Protein AF-A0A9D1I8U5-F1 (afdb_monomer_lite)

Organism: NCBI:txid2840963

Foldseek 3Di:
DLVVCVVVVHADEAEPLCLVVQQQPAQPVLVVLVCVVPVPAGSLLLSQLQQVLDPRHPYYDDDDDDPVSVCNVCVCVVVPDHDDPVSVVSVVVSVVRRVVLQPFPDSLPCQLQPPQPQSAPLRLLSVLVSVCSNPVVCLVVSLVVLVVRVVPTGALVVDPPPCPSQVRDPVNTPSNVVSVVSCCRNVDD

Structure (mmCIF, N/CA/C/O backbone):
data_AF-A0A9D1I8U5-F1
#
_entry.id   AF-A0A9D1I8U5-F1
#
loop_
_atom_site.group_PDB
_atom_site.id
_atom_site.type_symbol
_atom_site.label_atom_id
_atom_site.label_alt_id
_atom_site.label_comp_id
_atom_site.label_asym_id
_atom_site.label_entity_id
_atom_site.label_seq_id
_atom_site.pdbx_PDB_ins_code
_atom_site.Cartn_x
_atom_site.Cartn_y
_atom_site.Cartn_z
_atom_site.occupancy
_atom_site.B_iso_or_equiv
_atom_site.auth_seq_id
_atom_site.auth_comp_id
_atom_site.auth_asym_id
_atom_site.auth_atom_id
_atom_site.pdbx_PDB_model_num
ATOM 1 N N . CYS A 1 1 ? -16.348 -8.714 -0.874 1.00 87.31 1 CYS A N 1
ATOM 2 C CA . CYS A 1 1 ? -16.103 -9.907 -0.029 1.00 87.31 1 CYS A CA 1
ATOM 3 C C . CYS A 1 1 ? -16.863 -9.823 1.297 1.00 87.31 1 CYS A C 1
ATOM 5 O O . CYS A 1 1 ? -17.658 -10.718 1.541 1.00 87.31 1 CYS A O 1
ATOM 7 N N . TYR A 1 2 ? -16.678 -8.768 2.105 1.00 94.81 2 TYR A N 1
ATOM 8 C CA . TYR A 1 2 ? -17.361 -8.583 3.398 1.00 94.81 2 TYR A CA 1
ATOM 9 C C . TYR A 1 2 ? -18.894 -8.719 3.306 1.00 94.81 2 TYR A C 1
ATOM 11 O O . TYR A 1 2 ? -19.455 -9.620 3.920 1.00 94.81 2 TYR A O 1
ATOM 19 N N . GLU A 1 3 ? -19.555 -7.923 2.455 1.00 96.06 3 GLU A N 1
ATOM 20 C CA . GLU A 1 3 ? -21.025 -7.961 2.304 1.00 96.06 3 GLU A CA 1
ATOM 21 C C . GLU A 1 3 ? -21.550 -9.346 1.901 1.00 96.06 3 GLU A C 1
ATOM 23 O O . GLU A 1 3 ? -22.559 -9.829 2.409 1.00 96.06 3 GLU A O 1
ATOM 28 N N . THR A 1 4 ? -20.827 -10.035 1.016 1.00 96.62 4 THR A N 1
ATOM 29 C CA . THR A 1 4 ? -21.153 -11.406 0.609 1.00 96.62 4 THR A CA 1
ATOM 30 C C . THR A 1 4 ? -21.049 -12.371 1.789 1.00 96.62 4 THR A C 1
ATOM 32 O O . THR A 1 4 ? -21.962 -13.161 2.009 1.00 96.62 4 THR A O 1
ATOM 35 N N . ALA A 1 5 ? -19.972 -12.297 2.576 1.00 96.75 5 ALA A N 1
ATOM 36 C CA . ALA A 1 5 ? -19.798 -13.138 3.757 1.00 96.75 5 ALA A CA 1
ATOM 37 C C . ALA A 1 5 ? -20.916 -12.904 4.789 1.00 96.75 5 ALA A C 1
ATOM 39 O O . ALA A 1 5 ? -21.509 -13.874 5.265 1.00 96.75 5 ALA A O 1
ATOM 40 N N . ARG A 1 6 ? -21.281 -11.637 5.049 1.00 96.50 6 ARG A N 1
ATOM 41 C CA . ARG A 1 6 ? -22.407 -11.275 5.928 1.00 96.50 6 ARG A CA 1
ATOM 42 C C . ARG A 1 6 ? -23.735 -11.827 5.423 1.00 96.50 6 ARG A C 1
ATOM 44 O O . ARG A 1 6 ? -24.451 -12.464 6.191 1.00 96.50 6 ARG A O 1
ATOM 51 N N . LYS A 1 7 ? -24.025 -11.686 4.125 1.00 97.44 7 LYS A N 1
ATOM 52 C CA . LYS A 1 7 ? -25.247 -12.224 3.500 1.00 97.44 7 LYS A CA 1
ATOM 53 C C . LYS A 1 7 ? -25.399 -13.740 3.682 1.00 97.44 7 LYS A C 1
ATOM 55 O O . LYS A 1 7 ? -26.519 -14.233 3.755 1.00 97.44 7 LYS A O 1
ATOM 60 N N . HIS A 1 8 ? -24.292 -14.477 3.765 1.00 97.38 8 HIS A N 1
ATOM 61 C CA . HIS A 1 8 ? -24.282 -15.930 3.962 1.00 97.38 8 HIS A CA 1
ATOM 62 C C . HIS A 1 8 ? -24.037 -16.362 5.419 1.00 97.38 8 HIS A C 1
ATOM 64 O O . HIS A 1 8 ? -23.759 -17.540 5.658 1.00 97.38 8 HIS A O 1
ATOM 70 N N . GLY A 1 9 ? -24.109 -15.434 6.381 1.00 95.88 9 GLY A N 1
ATOM 71 C CA . GLY A 1 9 ? -23.932 -15.726 7.806 1.00 95.88 9 GLY A CA 1
ATOM 72 C C . GLY A 1 9 ? -22.551 -16.287 8.151 1.00 95.88 9 GLY A C 1
ATOM 73 O O . GLY A 1 9 ? -22.428 -17.079 9.081 1.00 95.88 9 GLY A O 1
ATOM 74 N N . LYS A 1 10 ? -21.516 -15.945 7.373 1.00 96.81 10 LYS A N 1
ATOM 75 C CA . LYS A 1 10 ? -20.144 -16.396 7.624 1.00 96.81 10 LYS A CA 1
ATOM 76 C C . LYS A 1 10 ? -19.449 -15.461 8.606 1.00 96.81 10 LYS A C 1
ATOM 78 O O . LYS A 1 10 ? -19.560 -14.240 8.485 1.00 96.81 10 LYS A O 1
ATOM 83 N N . GLU A 1 11 ? -18.716 -16.047 9.547 1.00 95.31 11 GLU A N 1
ATOM 84 C CA . GLU A 1 11 ? -17.775 -15.319 10.395 1.00 95.31 11 GLU A CA 1
ATOM 85 C C . GLU A 1 11 ? -16.578 -14.851 9.567 1.00 95.31 11 GLU A C 1
ATOM 87 O O . GLU A 1 11 ? -16.151 -15.520 8.621 1.00 95.31 11 GLU A O 1
ATOM 92 N N . ILE A 1 12 ? -16.056 -13.675 9.907 1.00 98.00 12 ILE A N 1
ATOM 93 C CA . ILE A 1 12 ? -15.028 -13.003 9.117 1.00 98.00 12 ILE A CA 1
ATOM 94 C C . ILE A 1 12 ? -13.759 -12.876 9.951 1.00 98.00 12 ILE A C 1
ATOM 96 O O . ILE A 1 12 ? -13.769 -12.312 11.044 1.00 98.00 12 ILE A O 1
ATOM 100 N N . ILE A 1 13 ? -12.650 -13.364 9.401 1.00 97.56 13 ILE A N 1
ATOM 101 C CA . ILE A 1 13 ? -11.307 -13.109 9.920 1.00 97.56 13 ILE A CA 1
ATOM 102 C C . ILE A 1 13 ? -10.623 -12.141 8.960 1.00 97.56 13 ILE A C 1
ATOM 104 O O . ILE A 1 13 ? -10.498 -12.423 7.767 1.00 97.56 13 ILE A O 1
ATOM 108 N N . VAL A 1 14 ? -10.193 -10.989 9.470 1.00 96.50 14 VAL A N 1
ATOM 109 C CA . VAL A 1 14 ? -9.494 -9.973 8.679 1.00 96.50 14 VAL A CA 1
ATOM 110 C C . VAL A 1 14 ? -7.992 -10.169 8.822 1.00 96.50 14 VAL A C 1
ATOM 112 O O . VAL A 1 14 ? -7.426 -10.014 9.905 1.00 96.50 14 VAL A O 1
ATOM 115 N N . MET A 1 15 ? -7.343 -10.483 7.706 1.00 94.44 15 MET A N 1
ATOM 116 C CA . MET A 1 15 ? -5.891 -10.551 7.590 1.00 94.44 15 MET A CA 1
ATOM 117 C C . MET A 1 15 ? -5.346 -9.244 7.001 1.00 94.44 15 MET A C 1
ATOM 119 O O . MET A 1 15 ? -6.023 -8.588 6.213 1.00 94.44 15 MET A O 1
ATOM 123 N N . GLU A 1 16 ? -4.126 -8.870 7.394 1.00 90.88 16 GLU A N 1
ATOM 124 C CA . GLU A 1 16 ? -3.443 -7.642 6.953 1.00 90.88 16 GLU A CA 1
ATOM 125 C C . GLU A 1 16 ? -4.259 -6.336 7.114 1.00 90.88 16 GLU A C 1
ATOM 127 O O . GLU A 1 16 ? -4.339 -5.525 6.187 1.00 90.88 16 GLU A O 1
ATOM 132 N N . PRO A 1 17 ? -4.809 -6.044 8.308 1.00 93.75 17 PRO A N 1
ATOM 133 C CA . PRO A 1 17 ? -5.625 -4.845 8.537 1.00 93.75 17 PRO A CA 1
ATOM 134 C C . PRO A 1 17 ? -4.864 -3.532 8.295 1.00 93.75 17 PRO A C 1
ATOM 136 O O . PRO A 1 17 ? -5.474 -2.507 8.020 1.00 93.75 17 PRO A O 1
ATOM 139 N N . VAL A 1 18 ? -3.528 -3.559 8.371 1.00 92.25 18 VAL A N 1
ATOM 140 C CA . VAL A 1 18 ? -2.639 -2.405 8.143 1.00 92.25 18 VAL A CA 1
ATOM 141 C C . VAL A 1 18 ? -1.986 -2.391 6.754 1.00 92.25 18 VAL A C 1
ATOM 143 O O . VAL A 1 18 ? -1.093 -1.574 6.513 1.00 92.25 18 VAL A O 1
ATOM 146 N N . LYS A 1 19 ? -2.405 -3.285 5.843 1.00 87.12 19 LYS A N 1
ATOM 147 C CA . LYS A 1 19 ? -1.938 -3.379 4.445 1.00 87.12 19 LYS A CA 1
ATOM 148 C C . LYS A 1 19 ? -0.405 -3.412 4.332 1.00 87.12 19 LYS A C 1
ATOM 150 O O . LYS A 1 19 ? 0.204 -2.449 3.870 1.00 87.12 19 LYS A O 1
ATOM 155 N N . GLY A 1 20 ? 0.236 -4.454 4.866 1.00 81.19 20 GLY A N 1
ATOM 156 C CA . GLY A 1 20 ? 1.706 -4.566 4.882 1.00 81.19 20 GLY A CA 1
ATOM 157 C C . GLY A 1 20 ? 2.443 -3.423 5.608 1.00 81.19 20 GLY A C 1
ATOM 158 O O . GLY A 1 20 ? 3.615 -3.166 5.341 1.00 81.19 20 GLY A O 1
ATOM 159 N N . GLY A 1 21 ? 1.756 -2.689 6.491 1.00 84.19 21 GLY A N 1
ATOM 160 C CA . GLY A 1 21 ? 2.294 -1.522 7.194 1.00 84.19 21 GLY A CA 1
ATOM 161 C C . GLY A 1 21 ? 2.182 -0.206 6.418 1.00 84.19 21 GLY A C 1
ATOM 162 O O . GLY A 1 21 ? 2.604 0.832 6.927 1.00 84.19 21 GLY A O 1
ATOM 163 N N . THR A 1 22 ? 1.594 -0.198 5.217 1.00 83.44 22 THR A N 1
ATOM 164 C CA . THR A 1 22 ? 1.320 1.043 4.476 1.00 83.44 22 THR A CA 1
ATOM 165 C C . THR A 1 22 ? 0.385 1.963 5.259 1.00 83.44 22 THR A C 1
ATOM 167 O O . THR A 1 22 ? 0.621 3.163 5.300 1.00 83.44 22 THR A O 1
ATOM 170 N N . LEU A 1 23 ? -0.627 1.426 5.949 1.00 90.44 23 LEU A N 1
ATOM 171 C CA . LEU A 1 23 ? -1.552 2.249 6.744 1.00 90.44 23 LEU A CA 1
ATOM 172 C C . LEU A 1 23 ? -0.965 2.716 8.086 1.00 90.44 23 LEU A C 1
ATOM 174 O O . LEU A 1 23 ? -1.558 3.560 8.748 1.00 90.44 23 LEU A O 1
ATOM 178 N N . ALA A 1 24 ? 0.212 2.215 8.470 1.00 90.06 24 ALA A N 1
ATOM 179 C CA . ALA A 1 24 ? 0.973 2.741 9.602 1.00 90.06 24 ALA A CA 1
ATOM 180 C C . ALA A 1 24 ? 1.849 3.951 9.217 1.00 90.06 24 ALA A C 1
ATOM 182 O O . ALA A 1 24 ? 2.381 4.622 10.097 1.00 90.06 24 ALA A O 1
ATOM 183 N N . ARG A 1 25 ? 2.017 4.224 7.913 1.00 86.94 25 ARG A N 1
ATOM 184 C CA . ARG A 1 25 ? 2.817 5.329 7.361 1.00 86.94 25 ARG A CA 1
ATOM 185 C C . ARG A 1 25 ? 2.004 6.061 6.302 1.00 86.94 25 ARG A C 1
ATOM 187 O O . ARG A 1 25 ? 2.083 5.753 5.113 1.00 86.94 25 ARG A O 1
ATOM 194 N N . LEU A 1 26 ? 1.187 6.998 6.759 1.00 88.94 26 LEU A N 1
ATOM 195 C CA . LEU A 1 26 ? 0.273 7.735 5.901 1.00 88.94 26 LEU A CA 1
ATOM 196 C C . LEU A 1 26 ? 0.974 8.930 5.235 1.00 88.94 26 LEU A C 1
ATOM 198 O O . LEU A 1 26 ? 1.991 9.410 5.734 1.00 88.94 26 LEU A O 1
ATOM 202 N N . PRO A 1 27 ? 0.443 9.435 4.109 1.00 88.00 27 PRO A N 1
ATOM 203 C CA . PRO A 1 27 ? 0.786 10.771 3.633 1.00 88.00 27 PRO A CA 1
ATOM 204 C C . PRO A 1 27 ? 0.555 11.814 4.733 1.00 88.00 27 PRO A C 1
ATOM 206 O O . PRO A 1 27 ? -0.408 11.698 5.487 1.00 88.00 27 PRO A O 1
ATOM 209 N N . GLU A 1 28 ? 1.3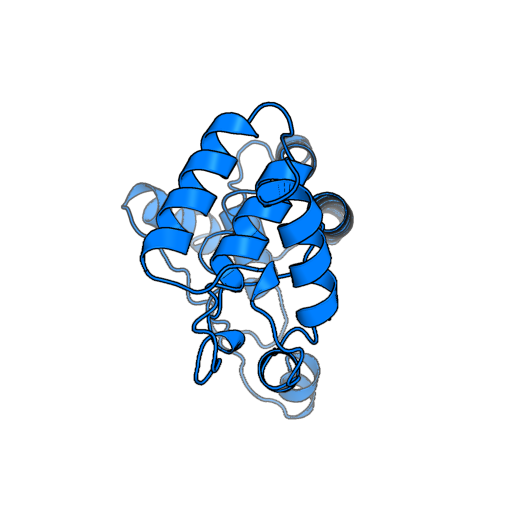87 12.853 4.785 1.00 89.75 28 GLU A N 1
ATOM 210 C CA . GLU A 1 28 ? 1.375 13.864 5.856 1.00 89.75 28 GLU A CA 1
ATOM 211 C C . GLU A 1 28 ? -0.019 14.460 6.097 1.00 89.75 28 GLU A C 1
ATOM 213 O O . GLU A 1 28 ? -0.502 14.476 7.226 1.00 89.75 28 GLU A O 1
ATOM 218 N N . GLN A 1 29 ? -0.721 14.845 5.027 1.00 91.19 29 GLN A N 1
ATOM 219 C CA . GLN A 1 29 ? -2.085 15.370 5.119 1.00 91.19 29 GLN A CA 1
ATOM 220 C C . GLN A 1 29 ? -3.067 14.361 5.741 1.00 91.19 29 GLN A C 1
ATOM 222 O O . GLN A 1 29 ? -3.922 14.731 6.542 1.00 91.19 29 GLN A O 1
ATOM 227 N N . ALA A 1 30 ? -2.953 13.083 5.375 1.00 93.94 30 ALA A N 1
ATOM 228 C CA . ALA A 1 30 ? -3.802 12.021 5.902 1.00 93.94 30 ALA A CA 1
ATOM 229 C C . ALA A 1 30 ? -3.488 11.730 7.379 1.00 93.94 30 ALA A C 1
ATOM 231 O O . ALA A 1 30 ? -4.401 11.499 8.167 1.00 93.94 30 ALA A O 1
ATOM 232 N N . GLU A 1 31 ? -2.212 11.778 7.766 1.00 94.75 31 GLU A N 1
ATOM 233 C CA . GLU A 1 31 ? -1.791 11.620 9.158 1.00 94.75 31 GLU A CA 1
ATOM 234 C C . GLU A 1 31 ? -2.258 12.791 10.034 1.00 94.75 31 GLU A C 1
ATOM 236 O O . GLU A 1 31 ? -2.758 12.567 11.137 1.00 94.75 31 GLU A O 1
ATOM 241 N N . HIS A 1 32 ? -2.163 14.024 9.527 1.00 96.31 32 HIS A N 1
ATOM 242 C CA . HIS A 1 32 ? -2.613 15.228 10.229 1.00 96.31 32 HIS A CA 1
ATOM 243 C C . HIS A 1 32 ? -4.106 15.158 10.566 1.00 96.31 32 HIS A C 1
ATOM 245 O O . HIS A 1 32 ? -4.484 15.381 11.710 1.00 96.31 32 HIS A O 1
ATOM 251 N N . LEU A 1 33 ? -4.947 14.729 9.617 1.00 97.50 33 LEU A N 1
ATOM 252 C CA . LEU A 1 33 ? -6.387 14.546 9.846 1.00 97.50 33 LEU A CA 1
ATOM 253 C C . LEU A 1 33 ? -6.702 13.586 11.006 1.00 97.50 33 LEU A C 1
ATOM 255 O O . LEU A 1 33 ? -7.679 13.793 11.725 1.00 97.50 33 LEU A O 1
ATOM 259 N N . LEU A 1 34 ? -5.901 12.529 11.184 1.00 97.31 34 LEU A N 1
ATOM 260 C CA . LEU A 1 34 ? -6.068 11.595 12.301 1.00 97.31 34 LEU A CA 1
ATOM 261 C C . LEU A 1 34 ? -5.598 12.208 13.620 1.00 97.31 34 LEU A C 1
ATOM 263 O O . LEU A 1 34 ? -6.288 12.072 14.631 1.00 97.31 34 LEU A O 1
ATOM 267 N N . LYS A 1 35 ? -4.447 12.888 13.602 1.00 96.69 35 LYS A N 1
ATOM 268 C CA . LYS A 1 35 ? -3.855 13.524 14.784 1.00 96.69 35 LYS A CA 1
ATOM 269 C C . LYS A 1 35 ? -4.676 14.702 15.300 1.00 96.69 35 LYS A C 1
ATOM 271 O O . LYS A 1 35 ? -4.787 14.852 16.509 1.00 96.69 35 LYS A O 1
ATOM 276 N N . ASP A 1 36 ? -5.303 15.474 14.418 1.00 97.38 36 ASP A N 1
ATOM 277 C CA . ASP A 1 36 ? -6.214 16.559 14.804 1.00 97.38 36 ASP A CA 1
ATOM 278 C C . ASP A 1 36 ? -7.418 16.040 15.596 1.00 97.38 36 ASP A C 1
ATOM 280 O O . ASP A 1 36 ? -7.935 16.722 16.478 1.00 97.38 36 ASP A O 1
ATOM 284 N N . TYR A 1 37 ? -7.880 14.829 15.274 1.00 97.38 37 TYR A N 1
ATOM 285 C CA . TYR A 1 37 ? -9.034 14.227 15.930 1.00 97.38 37 TYR A CA 1
ATOM 286 C C . TYR A 1 37 ? -8.660 13.452 17.202 1.00 97.38 37 TYR A C 1
ATOM 288 O O . TYR A 1 37 ? -9.382 13.522 18.195 1.00 97.38 37 TYR A O 1
ATOM 296 N N . ALA A 1 38 ? -7.576 12.674 17.166 1.00 95.56 38 ALA A N 1
ATOM 297 C CA . ALA A 1 38 ? -7.091 11.880 18.296 1.00 95.56 38 ALA A CA 1
ATOM 298 C C . ALA A 1 38 ? -5.550 11.814 18.276 1.00 95.56 38 ALA A C 1
ATOM 300 O O . ALA A 1 38 ? -4.984 10.860 17.725 1.00 95.56 38 ALA A O 1
ATOM 301 N N . PRO A 1 39 ? -4.859 12.824 18.835 1.00 95.50 39 PRO A N 1
ATOM 302 C CA . PRO A 1 39 ? -3.403 12.964 18.738 1.00 95.50 39 PRO A CA 1
ATOM 303 C C . PRO A 1 39 ? -2.630 11.824 19.411 1.00 95.50 39 PRO A C 1
ATOM 305 O O . PRO A 1 39 ? -1.500 11.528 19.030 1.00 95.50 39 PRO A O 1
ATOM 308 N N . GLU A 1 40 ? -3.236 11.164 20.395 1.00 93.94 40 GLU A N 1
ATOM 309 C CA . GLU A 1 40 ? -2.661 10.046 21.138 1.00 93.94 40 GLU A CA 1
ATOM 310 C C . GLU A 1 40 ? -2.722 8.705 20.394 1.00 93.94 40 GLU A C 1
ATOM 312 O O . GLU A 1 40 ? -2.132 7.724 20.846 1.00 93.94 40 GLU A O 1
ATOM 317 N N . ARG A 1 41 ? -3.446 8.629 19.271 1.00 93.81 41 ARG A N 1
ATOM 318 C CA . ARG A 1 41 ? -3.679 7.372 18.555 1.00 93.81 41 ARG A CA 1
ATOM 319 C C . ARG A 1 41 ? -2.729 7.181 17.390 1.00 93.81 41 ARG A C 1
ATOM 321 O O . ARG A 1 41 ? -2.590 8.041 16.522 1.00 93.81 41 ARG A O 1
ATOM 328 N N . SER A 1 42 ? -2.154 5.985 17.305 1.00 95.06 42 SER A N 1
ATOM 329 C CA . SER A 1 42 ? -1.339 5.595 16.160 1.00 95.06 42 SER A CA 1
ATOM 330 C C . SER A 1 42 ? -2.199 5.416 14.897 1.00 95.06 42 SER A C 1
ATOM 332 O O . SER A 1 42 ? -3.350 4.974 14.995 1.00 95.06 42 SER A O 1
ATOM 334 N N . PRO A 1 43 ? -1.665 5.661 13.686 1.00 95.44 43 PRO A N 1
ATOM 335 C CA . PRO A 1 43 ? -2.361 5.335 12.436 1.00 95.44 43 PRO A CA 1
ATOM 336 C C . PRO 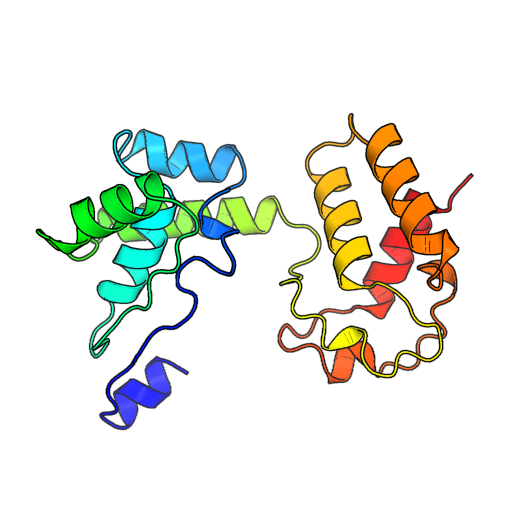A 1 43 ? -2.767 3.854 12.329 1.00 95.44 43 PRO A C 1
ATOM 338 O O . PRO A 1 43 ? -3.844 3.534 11.823 1.00 95.44 43 PRO A O 1
ATOM 341 N N . ALA A 1 44 ? -1.949 2.944 12.871 1.00 95.19 44 ALA A N 1
ATOM 342 C CA . ALA A 1 44 ? -2.254 1.514 12.907 1.00 95.19 44 ALA A CA 1
ATOM 343 C C . ALA A 1 44 ? -3.523 1.213 13.724 1.00 95.19 44 ALA A C 1
ATOM 345 O O . ALA A 1 44 ? -4.349 0.404 13.290 1.00 95.19 44 ALA A O 1
ATOM 346 N N . SER A 1 45 ? -3.723 1.911 14.850 1.00 95.75 45 SER A N 1
ATOM 347 C CA . SER A 1 45 ? -4.917 1.753 15.686 1.00 95.75 45 SER A CA 1
ATOM 348 C C . SER A 1 45 ? -6.207 2.054 14.925 1.00 95.75 45 SER A C 1
ATOM 350 O O . SER A 1 45 ? -7.195 1.341 15.084 1.00 95.75 45 SER A O 1
ATOM 352 N N . TRP A 1 46 ? -6.199 3.057 14.043 1.00 97.06 46 TRP A N 1
ATOM 353 C CA . TRP A 1 46 ? -7.353 3.416 13.223 1.00 97.06 46 TRP A CA 1
ATOM 354 C C . TRP A 1 46 ? -7.715 2.314 12.232 1.00 97.06 46 TRP A C 1
ATOM 356 O O . TRP A 1 46 ? -8.884 1.948 12.123 1.00 97.06 46 TRP A O 1
ATOM 366 N N . ALA A 1 47 ? -6.716 1.746 11.554 1.00 95.94 47 ALA A N 1
ATOM 367 C CA . ALA A 1 47 ? -6.919 0.666 10.594 1.00 95.94 47 ALA A CA 1
ATOM 368 C C . ALA A 1 47 ? -7.429 -0.621 11.270 1.00 95.94 47 ALA A C 1
ATOM 370 O O . ALA A 1 47 ? -8.389 -1.238 10.802 1.00 95.94 47 ALA A O 1
ATOM 371 N N . ILE A 1 48 ? -6.838 -0.997 12.409 1.00 96.38 48 ILE A N 1
ATOM 372 C CA . ILE A 1 48 ? -7.248 -2.196 13.153 1.00 96.38 48 ILE A CA 1
ATOM 373 C C . ILE A 1 48 ? -8.626 -2.003 13.787 1.00 96.38 48 ILE A C 1
ATOM 375 O O . ILE A 1 48 ? -9.480 -2.878 13.646 1.00 96.38 48 ILE A O 1
ATOM 379 N N . ARG A 1 49 ? -8.894 -0.849 14.413 1.00 96.81 49 ARG A N 1
ATOM 380 C CA . ARG A 1 49 ? -10.222 -0.554 14.970 1.00 96.81 49 ARG A CA 1
ATOM 381 C C . ARG A 1 49 ? -11.286 -0.476 13.890 1.00 96.81 49 ARG A C 1
ATOM 383 O O . ARG A 1 49 ? -12.390 -0.941 14.145 1.00 96.81 49 ARG A O 1
ATOM 390 N N . PHE A 1 50 ? -10.983 0.052 12.704 1.00 96.88 50 PHE A N 1
ATOM 391 C CA . PHE A 1 50 ? -11.914 0.019 11.576 1.00 96.88 50 PHE A CA 1
ATOM 392 C C . PHE A 1 50 ? -12.335 -1.413 11.254 1.00 96.88 50 PHE A C 1
ATOM 394 O O . PHE A 1 50 ? -13.525 -1.710 11.300 1.00 96.88 50 PHE A O 1
ATOM 401 N N . ALA A 1 51 ? -11.368 -2.305 11.021 1.00 96.44 51 ALA A N 1
ATOM 402 C CA . ALA A 1 51 ? -11.645 -3.707 10.726 1.00 96.44 51 ALA A CA 1
ATOM 403 C C . ALA A 1 51 ? -12.420 -4.399 11.860 1.00 96.44 51 ALA A C 1
ATOM 405 O O . ALA A 1 51 ? -13.397 -5.092 11.598 1.00 96.44 51 ALA A O 1
ATOM 406 N N . ALA A 1 52 ? -12.023 -4.169 13.113 1.00 96.06 52 ALA A N 1
ATOM 407 C CA . ALA A 1 52 ? -12.654 -4.774 14.286 1.00 96.06 52 ALA A CA 1
ATOM 408 C C . ALA A 1 52 ? -14.050 -4.204 14.598 1.00 96.06 52 ALA A C 1
ATOM 410 O O . ALA A 1 52 ? -14.807 -4.819 15.339 1.00 96.06 52 ALA A O 1
ATOM 411 N N . SER A 1 53 ? -14.398 -3.029 14.061 1.00 96.31 53 SER A N 1
ATOM 412 C CA . SER A 1 53 ? -15.717 -2.408 14.263 1.00 96.31 53 SER A CA 1
ATOM 413 C C . SER A 1 53 ? -16.777 -2.914 13.292 1.00 96.31 53 SER A C 1
ATOM 415 O O . SER A 1 53 ? -17.941 -2.537 13.421 1.00 96.31 53 SER A O 1
ATOM 417 N N . LEU A 1 54 ? -16.384 -3.696 12.285 1.00 95.81 54 LEU A N 1
ATOM 418 C CA . LEU A 1 54 ? -17.320 -4.252 11.322 1.00 95.81 54 LEU A CA 1
ATOM 419 C C . LEU A 1 54 ? -18.089 -5.414 11.951 1.00 95.81 54 LEU A C 1
ATOM 421 O O . LEU A 1 54 ? -17.524 -6.281 12.616 1.00 95.81 54 LEU A O 1
ATOM 425 N N . ASP A 1 55 ? -19.392 -5.434 11.704 1.00 94.31 55 ASP A N 1
ATOM 426 C CA . ASP A 1 55 ? -20.270 -6.495 12.175 1.00 94.31 55 ASP A CA 1
ATOM 427 C C . ASP A 1 55 ? -19.855 -7.862 11.595 1.00 94.31 55 ASP A C 1
ATOM 429 O O . ASP A 1 55 ? -19.410 -7.972 10.455 1.00 94.31 55 ASP A O 1
ATOM 433 N N . GLY A 1 56 ? -19.970 -8.930 12.383 1.00 94.88 56 GLY A N 1
ATOM 434 C CA . GLY A 1 56 ? -19.567 -10.280 11.970 1.00 94.88 56 GLY A CA 1
ATOM 435 C C . GLY A 1 56 ? -18.061 -10.527 11.818 1.00 94.88 56 GLY A C 1
ATOM 436 O O . GLY A 1 56 ? -17.681 -11.624 11.396 1.00 94.88 56 GLY A O 1
ATOM 437 N N . VAL A 1 57 ? -17.202 -9.556 12.148 1.00 96.75 57 VAL A N 1
ATOM 438 C CA . VAL A 1 57 ? -15.758 -9.790 12.273 1.00 96.75 57 VAL A CA 1
ATOM 439 C C . VAL A 1 57 ? -15.471 -10.475 13.603 1.00 96.75 57 VAL A C 1
ATOM 441 O O . VAL A 1 57 ? -15.635 -9.893 14.670 1.00 96.75 57 VAL A O 1
ATOM 444 N N . LEU A 1 58 ? -15.019 -11.725 13.521 1.00 95.88 58 LEU A N 1
ATOM 445 C CA . LEU A 1 58 ? -14.630 -12.538 14.670 1.00 95.88 58 LEU A CA 1
ATOM 446 C C . LEU A 1 58 ? -13.217 -12.188 15.145 1.00 95.88 58 LEU A C 1
ATOM 448 O O . LEU A 1 58 ? -12.924 -12.199 16.338 1.00 95.88 58 LEU A O 1
ATOM 452 N N . THR A 1 59 ? -12.294 -11.938 14.214 1.00 95.69 59 THR A N 1
ATOM 453 C CA . THR A 1 59 ? -10.875 -11.737 14.538 1.00 95.69 59 THR A CA 1
ATOM 454 C C . THR A 1 59 ? -10.201 -10.824 13.525 1.00 95.69 59 THR A C 1
ATOM 456 O O . THR A 1 59 ? -10.433 -10.924 12.321 1.00 95.69 59 THR A O 1
ATOM 459 N N . VAL A 1 60 ? -9.309 -9.965 14.019 1.00 96.50 60 VAL A N 1
ATOM 460 C CA . VAL A 1 60 ? -8.409 -9.140 13.210 1.00 96.50 60 VAL A CA 1
ATOM 461 C C . VAL A 1 60 ? -6.970 -9.536 13.524 1.00 96.50 60 VAL A C 1
ATOM 463 O O . VAL A 1 60 ? -6.530 -9.445 14.668 1.00 96.50 60 VAL A O 1
ATOM 466 N N . LEU A 1 61 ? -6.225 -9.978 12.513 1.00 94.81 61 LEU A N 1
ATOM 467 C CA . LEU A 1 61 ? -4.844 -10.433 12.669 1.00 94.81 61 LEU A CA 1
ATOM 468 C C . LEU A 1 61 ? -3.884 -9.238 12.605 1.00 94.81 61 LEU A C 1
ATOM 470 O O . LEU A 1 61 ? -3.447 -8.829 11.528 1.00 94.81 61 LEU A O 1
ATOM 474 N N . SER A 1 62 ? -3.570 -8.653 13.763 1.00 90.25 62 SER A N 1
ATOM 475 C CA . SER A 1 62 ? -2.636 -7.528 13.867 1.00 90.25 62 SER A CA 1
ATOM 476 C C . SER A 1 62 ? -1.180 -8.001 13.752 1.00 90.25 62 SER A C 1
ATOM 478 O O . SER A 1 62 ? -0.646 -8.613 14.677 1.00 90.25 62 SER A O 1
ATOM 480 N N . GLY A 1 63 ? -0.531 -7.714 12.621 1.00 88.94 63 GLY A N 1
ATOM 481 C CA . GLY A 1 63 ? 0.908 -7.930 12.443 1.00 88.94 63 GLY A CA 1
ATOM 482 C C . GLY A 1 63 ? 1.747 -6.842 13.122 1.00 88.94 63 GLY A C 1
ATOM 483 O O . GLY A 1 63 ? 1.336 -5.684 13.183 1.00 88.94 63 GLY A O 1
ATOM 484 N N . MET A 1 64 ? 2.930 -7.211 13.616 1.00 92.56 64 MET A N 1
ATOM 485 C CA . MET A 1 64 ? 3.897 -6.307 14.250 1.00 92.56 64 MET A CA 1
ATOM 486 C C . MET A 1 64 ? 5.320 -6.861 14.127 1.00 92.56 64 MET A C 1
ATOM 488 O O . MET A 1 64 ? 5.517 -8.071 14.054 1.00 92.56 64 MET A O 1
ATOM 492 N N . SER A 1 65 ? 6.311 -5.974 14.114 1.00 93.25 65 SER A N 1
ATOM 493 C CA . SER A 1 65 ? 7.734 -6.306 13.963 1.00 93.25 65 SER A CA 1
ATOM 494 C C . SER A 1 65 ? 8.557 -6.018 15.219 1.00 93.25 65 SER A C 1
ATOM 496 O O . SER A 1 65 ? 9.713 -6.422 15.293 1.00 93.25 65 SER A O 1
ATOM 498 N N . ASN A 1 66 ? 7.998 -5.301 16.197 1.00 94.81 66 ASN A N 1
ATOM 499 C CA . ASN A 1 66 ? 8.689 -4.960 17.437 1.00 94.81 66 ASN A CA 1
ATOM 500 C C . ASN A 1 66 ? 7.723 -4.870 18.631 1.00 94.81 66 ASN A C 1
ATOM 502 O O . ASN A 1 66 ? 6.499 -4.871 18.480 1.00 94.81 66 ASN A O 1
ATOM 506 N N . PHE A 1 67 ? 8.294 -4.793 19.835 1.00 96.81 67 PHE A N 1
ATOM 507 C CA . PHE A 1 67 ? 7.531 -4.738 21.083 1.00 96.81 67 PHE A CA 1
ATOM 508 C C . PHE A 1 67 ? 6.710 -3.456 21.255 1.00 96.81 67 PHE A C 1
ATOM 510 O O . PHE A 1 67 ? 5.684 -3.490 21.930 1.00 96.81 67 PHE A O 1
ATOM 517 N N . GLU A 1 68 ? 7.127 -2.336 20.665 1.00 95.94 68 GLU A N 1
ATOM 518 C CA . GLU A 1 68 ? 6.369 -1.082 20.739 1.00 95.94 68 GLU A CA 1
ATOM 519 C C . GLU A 1 68 ? 5.040 -1.209 19.993 1.00 95.94 68 GLU A C 1
ATOM 521 O O . GLU A 1 68 ? 3.992 -0.910 20.556 1.00 95.94 68 GLU A O 1
ATOM 526 N N . GLN A 1 69 ? 5.069 -1.766 18.780 1.00 95.31 69 GLN A N 1
ATOM 527 C CA . GLN A 1 69 ? 3.871 -2.069 17.997 1.00 95.31 69 GLN A CA 1
ATOM 528 C C . GLN A 1 69 ? 2.972 -3.094 18.696 1.00 95.31 69 GLN A C 1
ATOM 530 O O . GLN A 1 69 ? 1.757 -2.943 18.677 1.00 95.31 69 GLN A O 1
ATOM 535 N N . LEU A 1 70 ? 3.543 -4.110 19.357 1.00 95.31 70 LEU A N 1
ATOM 536 C CA . LEU A 1 70 ? 2.757 -5.047 20.168 1.00 95.31 70 LEU A CA 1
ATOM 537 C C . LEU A 1 70 ? 2.006 -4.321 21.292 1.00 95.31 70 LEU A C 1
ATOM 539 O O . LEU A 1 70 ? 0.809 -4.539 21.470 1.00 95.31 70 LEU A O 1
ATOM 543 N N . ARG A 1 71 ? 2.695 -3.456 22.045 1.00 95.81 71 ARG A N 1
ATOM 544 C CA . ARG A 1 71 ? 2.082 -2.694 23.144 1.00 95.81 71 ARG A CA 1
ATOM 545 C C . ARG A 1 71 ? 1.009 -1.739 22.639 1.00 95.81 71 ARG A C 1
ATOM 547 O O . ARG A 1 71 ? -0.059 -1.680 23.244 1.00 95.81 71 ARG A O 1
ATOM 554 N N . ASP A 1 72 ? 1.276 -1.044 21.536 1.00 95.44 72 ASP A N 1
ATOM 555 C CA . ASP A 1 72 ? 0.297 -0.186 20.871 1.00 95.44 72 ASP A CA 1
ATOM 556 C C . ASP A 1 72 ? -0.940 -1.003 20.482 1.00 95.44 72 ASP A C 1
ATOM 558 O O . ASP A 1 72 ? -2.036 -0.698 20.949 1.00 95.44 72 ASP A O 1
ATOM 562 N N . ASN A 1 73 ? -0.756 -2.126 19.775 1.00 95.25 73 ASN A N 1
ATOM 563 C CA . ASN A 1 73 ? -1.836 -3.028 19.366 1.00 95.25 73 ASN A CA 1
ATOM 564 C C . ASN A 1 73 ? -2.694 -3.516 20.537 1.00 95.25 73 ASN A C 1
ATOM 566 O O . ASN A 1 73 ? -3.925 -3.509 20.473 1.00 95.25 73 ASN A O 1
ATOM 570 N N . MET A 1 74 ? -2.055 -3.902 21.639 1.00 94.56 74 MET A N 1
ATOM 571 C CA . MET A 1 74 ? -2.758 -4.321 22.847 1.00 94.56 74 MET A CA 1
ATOM 572 C C . MET A 1 74 ? -3.517 -3.170 23.516 1.00 94.56 74 MET A C 1
ATOM 574 O O . MET A 1 74 ? -4.591 -3.408 24.065 1.00 94.56 74 MET A O 1
ATOM 578 N N . SER A 1 75 ? -2.989 -1.942 23.488 1.00 94.06 75 SER A N 1
ATOM 579 C CA . SER A 1 75 ? -3.558 -0.805 24.224 1.00 94.06 75 SER A CA 1
ATOM 580 C C . SER A 1 75 ? -5.004 -0.502 23.819 1.00 94.06 75 SER A C 1
ATOM 582 O O . SER A 1 75 ? -5.860 -0.330 24.687 1.00 94.06 75 SER A O 1
ATOM 584 N N . TYR A 1 76 ? -5.305 -0.531 22.517 1.00 91.50 76 TYR A N 1
ATOM 585 C CA . TYR A 1 76 ? -6.634 -0.218 21.991 1.00 91.50 76 TYR A CA 1
ATOM 586 C C . TYR A 1 76 ? -7.533 -1.447 21.807 1.00 91.50 76 TYR A C 1
ATOM 588 O O . TYR A 1 76 ? -8.744 -1.287 21.667 1.00 91.50 76 TYR A O 1
ATOM 596 N N . MET A 1 77 ? -6.977 -2.664 21.836 1.00 93.69 77 MET A N 1
ATOM 597 C CA . MET A 1 77 ? -7.771 -3.899 21.814 1.00 93.69 77 MET A CA 1
ATOM 598 C C . MET A 1 77 ? -8.159 -4.386 23.216 1.00 93.69 77 MET A C 1
ATOM 600 O O . MET A 1 77 ? -9.209 -5.002 23.369 1.00 93.69 77 MET A O 1
ATOM 604 N N . LYS A 1 78 ? -7.372 -4.071 24.257 1.00 92.25 78 LYS A N 1
ATOM 605 C CA . LYS A 1 78 ? -7.685 -4.427 25.655 1.00 92.25 78 LYS A CA 1
ATOM 606 C C . LYS A 1 78 ? -8.985 -3.784 26.147 1.00 92.25 78 LYS A C 1
ATOM 608 O O . LYS A 1 78 ? -9.732 -4.412 26.888 1.00 92.25 78 LYS A O 1
ATOM 613 N N . ALA A 1 79 ? -9.241 -2.543 25.740 1.00 88.06 79 ALA A N 1
ATOM 614 C CA . ALA A 1 79 ? -10.468 -1.801 26.027 1.00 88.06 79 ALA A CA 1
ATOM 615 C C . ALA A 1 79 ? -11.133 -1.384 24.708 1.00 88.06 79 ALA A C 1
ATOM 617 O O . ALA A 1 79 ? -11.308 -0.196 24.422 1.00 88.06 79 ALA A O 1
ATOM 618 N N . PHE A 1 80 ? -11.430 -2.378 23.866 1.00 92.81 80 PHE A N 1
ATOM 619 C CA . PHE A 1 80 ? -11.926 -2.131 22.520 1.00 92.81 80 PHE A CA 1
ATOM 620 C C . PHE A 1 80 ? -13.194 -1.274 22.530 1.00 92.81 80 PHE A C 1
ATOM 622 O O . PHE A 1 80 ? -14.193 -1.592 23.171 1.00 92.81 80 PHE A O 1
ATOM 629 N N . THR A 1 81 ? -13.138 -0.180 21.774 1.00 91.69 81 THR A N 1
ATOM 630 C CA . THR A 1 81 ? -14.286 0.679 21.496 1.00 91.69 81 THR A CA 1
ATOM 631 C C . THR A 1 81 ? -14.469 0.744 19.982 1.00 91.69 81 THR A C 1
ATOM 633 O O . THR A 1 81 ? -13.548 1.223 19.300 1.00 91.69 81 THR A O 1
ATOM 636 N N . PRO A 1 82 ? -15.622 0.304 19.445 1.00 94.06 82 PRO A N 1
ATOM 637 C CA . PRO A 1 82 ? -15.931 0.442 18.028 1.00 94.06 82 PRO A CA 1
ATOM 638 C C . PRO A 1 82 ? -15.818 1.892 17.549 1.00 94.06 82 PRO A C 1
ATOM 640 O O . PRO A 1 82 ? -15.940 2.835 18.337 1.00 94.06 82 PRO A O 1
ATOM 643 N N . LEU A 1 83 ? -15.581 2.082 16.253 1.00 95.81 83 LEU A N 1
ATOM 644 C CA . LEU A 1 83 ? -15.564 3.408 15.650 1.00 95.81 83 LEU A CA 1
ATOM 645 C C . LEU A 1 83 ? -16.947 4.060 15.723 1.00 95.81 83 LEU A C 1
ATOM 647 O O . LEU A 1 83 ? -17.944 3.499 15.264 1.00 95.81 83 LEU A O 1
ATOM 651 N N . LYS A 1 84 ? -16.977 5.286 16.236 1.00 95.75 84 LYS A N 1
ATOM 652 C CA . LYS A 1 84 ? -18.139 6.176 16.222 1.00 95.75 84 LYS A CA 1
ATOM 653 C C . LYS A 1 84 ? -18.333 6.779 14.830 1.00 95.75 84 LYS A C 1
ATOM 655 O O . LYS A 1 84 ? -17.405 6.840 14.026 1.00 95.75 84 LYS A O 1
ATOM 660 N N . GLU A 1 85 ? -19.518 7.316 14.560 1.00 96.12 85 GLU A N 1
ATOM 661 C CA . GLU A 1 85 ? -19.806 7.961 13.270 1.00 96.12 85 GLU A CA 1
ATOM 662 C C . GLU A 1 85 ? -18.873 9.144 12.967 1.00 96.12 85 GLU A C 1
ATOM 664 O O . GLU A 1 85 ? -18.411 9.297 11.838 1.00 96.12 85 GLU A O 1
ATOM 669 N N . SER A 1 86 ? -18.495 9.931 13.978 1.00 96.88 86 SER A N 1
ATOM 670 C CA . SER A 1 86 ? -17.516 11.014 13.818 1.00 96.88 86 SER A CA 1
ATOM 671 C C . SER A 1 86 ? -16.140 10.517 13.374 1.00 96.88 86 SER A C 1
ATOM 673 O O . SER A 1 86 ? -15.520 11.113 12.498 1.00 96.88 86 SER A O 1
ATOM 675 N N . GLU A 1 87 ? -15.691 9.385 13.914 1.00 97.31 87 GLU A N 1
ATOM 676 C CA . GLU A 1 87 ? -14.443 8.732 13.518 1.00 97.31 87 GLU A CA 1
ATOM 677 C C . GLU A 1 87 ? -14.516 8.216 12.075 1.00 97.31 87 GLU A C 1
ATOM 679 O O . GLU A 1 87 ? -13.573 8.394 11.305 1.00 97.31 87 GLU A O 1
ATOM 684 N N . LYS A 1 88 ? -15.653 7.634 11.670 1.00 96.50 88 LYS A N 1
ATOM 685 C CA . LYS A 1 88 ? -15.871 7.183 10.286 1.00 96.50 88 LYS A CA 1
ATOM 686 C C . LYS A 1 88 ? -15.837 8.350 9.294 1.00 96.50 88 LYS A C 1
ATOM 688 O O . LYS A 1 88 ? -15.237 8.218 8.229 1.00 96.50 88 LYS A O 1
ATOM 693 N N . MET A 1 89 ? -16.405 9.505 9.650 1.00 96.88 89 MET A N 1
ATOM 694 C CA . MET A 1 89 ? -16.332 10.719 8.825 1.00 96.88 89 MET A CA 1
ATOM 695 C C . MET A 1 89 ? -14.893 11.232 8.664 1.00 96.88 89 MET A C 1
ATOM 697 O O . MET A 1 89 ? -14.514 11.674 7.579 1.00 96.88 89 MET A O 1
ATOM 701 N N . VAL A 1 90 ? -14.062 11.147 9.709 1.00 97.56 90 VAL A N 1
ATOM 702 C CA . VAL A 1 90 ? -12.625 11.459 9.599 1.00 97.56 90 VAL A CA 1
ATOM 703 C C . VAL A 1 90 ? -11.935 10.474 8.656 1.00 97.56 90 VAL A C 1
ATOM 705 O O . VAL A 1 90 ? -11.215 10.903 7.754 1.00 97.56 90 VAL A O 1
ATOM 708 N N . LEU A 1 91 ? -12.208 9.171 8.785 1.00 97.25 91 LEU A N 1
ATOM 709 C CA . LEU A 1 91 ? -11.631 8.154 7.902 1.00 97.25 91 LEU A CA 1
ATOM 710 C C . LEU A 1 91 ? -11.988 8.368 6.427 1.00 97.25 91 LEU A C 1
ATOM 712 O O . LEU A 1 91 ? -11.140 8.144 5.567 1.00 97.25 91 LEU A O 1
ATOM 716 N N . GLN A 1 92 ? -13.187 8.860 6.111 1.00 96.19 92 GLN A N 1
ATOM 717 C CA . GLN A 1 92 ? -13.544 9.215 4.732 1.00 96.19 92 GLN A CA 1
ATOM 718 C C . GLN A 1 92 ? -12.636 10.318 4.167 1.00 96.19 92 GLN A C 1
ATOM 720 O O . GLN A 1 92 ? -12.167 10.209 3.035 1.00 96.19 92 GLN A O 1
ATOM 725 N N . LYS A 1 93 ? -12.322 11.351 4.961 1.00 96.56 93 LYS A N 1
ATOM 726 C CA . LYS A 1 93 ? -11.381 12.412 4.556 1.00 96.56 93 LYS A CA 1
ATOM 727 C C . LYS A 1 93 ? -9.962 11.872 4.383 1.00 96.56 93 LYS A C 1
ATOM 729 O O . LYS A 1 93 ? -9.283 12.229 3.424 1.00 96.56 93 LYS A O 1
ATOM 734 N N . VAL A 1 94 ? -9.538 10.986 5.283 1.00 95.50 94 VAL A N 1
ATOM 735 C CA . VAL A 1 94 ? -8.231 10.313 5.231 1.00 95.50 94 VAL A CA 1
ATOM 736 C C . VAL A 1 94 ? -8.100 9.470 3.965 1.00 95.50 94 VAL A C 1
ATOM 738 O O . VAL A 1 94 ? -7.086 9.566 3.283 1.00 95.50 94 VAL A O 1
ATOM 741 N N . VAL A 1 95 ? -9.131 8.704 3.596 1.00 91.88 95 VAL A N 1
ATOM 742 C CA . VAL A 1 95 ? -9.154 7.927 2.345 1.00 91.88 95 VAL A CA 1
ATOM 743 C C . VAL A 1 95 ? -8.990 8.839 1.130 1.00 91.88 95 VAL A C 1
ATOM 745 O O . VAL A 1 95 ? -8.154 8.556 0.274 1.00 91.88 95 VAL A O 1
ATOM 748 N N . SER A 1 96 ? -9.712 9.961 1.075 1.00 91.62 96 SER A N 1
ATOM 749 C CA . SER A 1 96 ? -9.560 10.943 -0.006 1.00 91.62 96 SER A CA 1
ATOM 750 C C . SER A 1 96 ? -8.146 11.531 -0.064 1.00 91.62 96 SER A C 1
ATOM 752 O O . SER A 1 96 ? -7.560 11.611 -1.141 1.00 91.62 96 SER A O 1
ATOM 754 N N . ALA A 1 97 ? -7.559 11.885 1.083 1.00 91.50 97 ALA A N 1
ATOM 755 C CA . ALA A 1 97 ? -6.185 12.383 1.152 1.00 91.50 97 ALA A CA 1
ATOM 756 C C . ALA A 1 97 ? -5.159 11.328 0.693 1.00 91.50 97 ALA A C 1
ATOM 758 O O . ALA A 1 97 ? -4.219 11.654 -0.029 1.00 91.50 97 ALA A O 1
ATOM 759 N N . ILE A 1 98 ? -5.360 10.054 1.047 1.00 88.38 98 ILE A N 1
ATOM 760 C CA . ILE A 1 98 ? -4.521 8.943 0.578 1.00 88.38 98 ILE A CA 1
ATOM 761 C C . ILE A 1 98 ? -4.629 8.784 -0.940 1.00 88.38 98 ILE A C 1
ATOM 763 O O . ILE A 1 98 ? -3.602 8.677 -1.607 1.00 88.38 98 ILE A O 1
ATOM 767 N N . HIS A 1 99 ? -5.844 8.783 -1.496 1.00 84.56 99 HIS A N 1
ATOM 768 C CA . HIS A 1 99 ? -6.045 8.651 -2.941 1.00 84.56 99 HIS A CA 1
ATOM 769 C C . HIS A 1 99 ? -5.425 9.813 -3.719 1.00 84.56 99 HIS A C 1
ATOM 771 O O . HIS A 1 99 ? -4.781 9.580 -4.735 1.00 84.56 99 HIS A O 1
ATOM 777 N N . ASN A 1 100 ? -5.528 11.041 -3.209 1.00 84.44 100 ASN A N 1
ATOM 778 C CA . ASN A 1 100 ? -4.911 12.206 -3.843 1.00 84.44 100 ASN A CA 1
ATOM 779 C C . ASN A 1 100 ? -3.373 12.168 -3.797 1.00 84.44 100 ASN A C 1
ATOM 781 O O . ASN A 1 100 ? -2.717 12.754 -4.653 1.00 84.44 100 ASN A O 1
ATOM 785 N N . ALA A 1 101 ? -2.790 11.474 -2.816 1.00 81.56 101 ALA A N 1
ATOM 786 C CA . ALA A 1 101 ? -1.342 11.359 -2.649 1.00 81.56 101 ALA A CA 1
ATOM 787 C C . ALA A 1 101 ? -0.709 10.171 -3.404 1.00 81.56 101 ALA A C 1
ATOM 789 O O . ALA A 1 101 ? 0.520 10.046 -3.430 1.00 81.56 101 ALA A O 1
ATOM 790 N N . ILE A 1 102 ? -1.511 9.264 -3.973 1.00 80.62 102 ILE A N 1
ATOM 791 C CA . ILE A 1 102 ? -1.036 8.067 -4.677 1.00 80.62 102 ILE A CA 1
ATOM 792 C C . ILE A 1 102 ? -1.390 8.184 -6.159 1.00 80.62 102 ILE A C 1
ATOM 794 O O . ILE A 1 102 ? -2.553 8.094 -6.532 1.00 80.62 102 ILE A O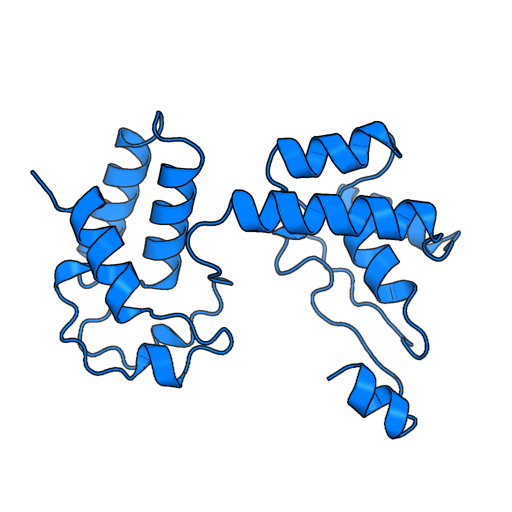 1
ATOM 798 N N . SER A 1 103 ? -0.379 8.314 -7.019 1.00 86.56 103 SER A N 1
ATOM 799 C CA . SER A 1 103 ? -0.598 8.387 -8.469 1.00 86.56 103 SER A CA 1
ATOM 800 C C . SER A 1 103 ? -0.943 7.029 -9.087 1.00 86.56 103 SER A C 1
ATOM 802 O O . SER A 1 103 ? -1.776 6.958 -9.984 1.00 86.56 103 SER A O 1
ATOM 804 N N . ILE A 1 104 ? -0.326 5.946 -8.602 1.00 92.50 104 ILE A N 1
ATOM 805 C CA . ILE A 1 104 ? -0.558 4.573 -9.066 1.00 92.50 104 ILE A CA 1
ATOM 806 C C . ILE A 1 104 ? -0.979 3.704 -7.870 1.00 92.50 104 ILE A C 1
ATOM 808 O O . ILE A 1 104 ? -0.160 3.510 -6.966 1.00 92.50 104 ILE A O 1
ATOM 812 N N . PRO A 1 105 ? -2.192 3.118 -7.837 1.00 88.81 105 PRO A N 1
ATOM 813 C CA . PRO A 1 105 ? -2.723 2.387 -6.677 1.00 88.81 105 PRO A CA 1
ATOM 814 C C . PRO A 1 105 ? -2.139 0.964 -6.518 1.00 88.81 105 PRO A C 1
ATOM 816 O O . PRO A 1 105 ? -2.844 0.001 -6.223 1.00 88.81 105 PRO A O 1
ATOM 819 N N . CYS A 1 106 ? -0.827 0.813 -6.707 1.00 91.31 106 CYS A N 1
ATOM 820 C CA . CYS A 1 106 ? -0.105 -0.446 -6.554 1.00 91.31 106 CYS A CA 1
ATOM 821 C C . CYS A 1 106 ? -0.009 -0.875 -5.084 1.00 91.31 106 CYS A C 1
ATOM 823 O O . CYS A 1 106 ? 0.296 -0.069 -4.206 1.00 91.31 106 CYS A O 1
ATOM 825 N N . THR A 1 107 ? -0.218 -2.166 -4.821 1.00 87.38 107 THR A N 1
ATOM 826 C CA . THR A 1 107 ? -0.134 -2.759 -3.475 1.00 87.38 107 THR A CA 1
ATOM 827 C C . THR A 1 107 ? 1.167 -3.505 -3.201 1.00 87.38 107 THR A C 1
ATOM 829 O O . THR A 1 107 ? 1.345 -4.005 -2.098 1.00 87.38 107 THR A O 1
ATOM 832 N N . GLY A 1 108 ? 2.073 -3.615 -4.177 1.00 90.94 108 GLY A N 1
ATOM 833 C CA . GLY A 1 108 ? 3.333 -4.336 -3.971 1.00 90.94 108 GLY A CA 1
ATOM 834 C C . GLY A 1 108 ? 3.216 -5.867 -3.976 1.00 90.94 108 GLY A C 1
ATOM 835 O O . GLY A 1 108 ? 4.154 -6.538 -3.569 1.00 90.94 108 GLY A O 1
ATOM 836 N N . CYS A 1 109 ? 2.094 -6.442 -4.431 1.00 91.69 109 CYS A N 1
ATOM 837 C CA . CYS A 1 109 ? 1.828 -7.889 -4.338 1.00 91.69 109 CYS A CA 1
ATOM 838 C C . CYS A 1 109 ? 2.684 -8.791 -5.250 1.00 91.69 109 CYS A C 1
ATOM 840 O O . CYS A 1 109 ? 2.618 -10.007 -5.124 1.00 91.69 109 CYS A O 1
ATOM 842 N N . ASN A 1 110 ? 3.464 -8.223 -6.175 1.00 94.38 110 ASN A N 1
ATOM 843 C CA . ASN A 1 110 ? 4.332 -8.946 -7.117 1.00 94.38 110 ASN A CA 1
ATOM 844 C C . ASN A 1 110 ? 3.652 -9.919 -8.099 1.00 94.38 110 ASN A C 1
ATOM 846 O O . ASN A 1 110 ? 4.342 -10.493 -8.931 1.00 94.38 110 ASN A O 1
ATOM 850 N N . TYR A 1 111 ? 2.324 -10.058 -8.125 1.00 94.56 111 TYR A N 1
ATOM 851 C CA . TYR A 1 111 ? 1.668 -10.932 -9.114 1.00 94.56 111 TYR A CA 1
ATOM 852 C C . TYR A 1 111 ? 1.986 -10.545 -10.562 1.00 94.56 111 TYR A C 1
ATOM 854 O O . TYR A 1 111 ? 2.176 -11.404 -11.411 1.00 94.56 111 TYR A O 1
ATOM 862 N N . CYS A 1 112 ? 2.144 -9.251 -10.841 1.00 96.81 112 CYS A N 1
ATOM 863 C CA . CYS A 1 112 ? 2.469 -8.759 -12.175 1.00 96.81 112 CYS A CA 1
ATOM 864 C C . CYS A 1 112 ? 3.889 -9.095 -12.669 1.00 96.81 112 CYS A C 1
ATOM 866 O O . CYS A 1 112 ? 4.148 -8.924 -13.861 1.00 96.81 112 CYS A O 1
ATOM 868 N N . THR A 1 113 ? 4.803 -9.536 -11.799 1.00 95.19 113 THR A N 1
ATOM 869 C CA . THR A 1 113 ? 6.192 -9.842 -12.187 1.00 95.19 113 THR A CA 1
ATOM 870 C C . THR A 1 113 ? 6.350 -11.285 -12.665 1.00 95.19 113 THR A C 1
ATOM 872 O O . THR A 1 113 ? 7.243 -11.578 -13.464 1.00 95.19 113 THR A O 1
ATOM 875 N N . VAL A 1 114 ? 5.458 -12.183 -12.235 1.00 93.12 114 VAL A N 1
ATOM 876 C CA . VAL A 1 114 ? 5.512 -13.608 -12.569 1.00 93.12 114 VAL A CA 1
ATOM 877 C C . VAL A 1 114 ? 5.267 -13.802 -14.065 1.00 93.12 114 VAL A C 1
ATOM 879 O O . VAL A 1 114 ? 4.191 -13.518 -14.594 1.00 93.12 114 VAL A O 1
ATOM 882 N N . GLY A 1 115 ? 6.293 -14.301 -14.758 1.00 92.31 115 GLY A N 1
ATOM 883 C CA . GLY A 1 115 ? 6.251 -14.587 -16.190 1.00 92.31 115 GLY A CA 1
ATOM 884 C C . GLY A 1 115 ? 6.301 -13.354 -17.096 1.00 92.31 115 GLY A C 1
ATOM 885 O O . GLY A 1 115 ? 5.967 -13.476 -18.270 1.00 92.31 115 GLY A O 1
ATOM 886 N N . CYS A 1 116 ? 6.703 -12.179 -16.594 1.00 97.38 116 CYS A N 1
ATOM 887 C CA . CYS A 1 116 ? 7.018 -11.041 -17.459 1.00 97.38 116 CYS A CA 1
ATOM 888 C C . CYS A 1 116 ? 8.212 -11.404 -18.371 1.00 97.38 116 CYS A C 1
ATOM 890 O O . CYS A 1 116 ? 9.302 -11.623 -17.837 1.00 97.38 116 CYS A O 1
ATOM 892 N N . PRO A 1 117 ? 8.068 -11.420 -19.715 1.00 96.88 117 PRO A N 1
ATOM 893 C CA . PRO A 1 117 ? 9.157 -11.809 -20.625 1.00 96.88 117 PRO A CA 1
ATOM 894 C C . PRO A 1 117 ? 10.383 -10.893 -20.555 1.00 96.88 117 PRO A C 1
ATOM 896 O O . PRO A 1 117 ? 11.472 -11.273 -20.959 1.00 96.88 117 PRO A O 1
ATOM 899 N N . GLN A 1 118 ? 10.177 -9.671 -20.065 1.00 97.88 118 GLN A N 1
ATOM 900 C CA . GLN A 1 118 ? 11.196 -8.632 -19.939 1.00 97.88 118 GLN A CA 1
ATOM 901 C C . GLN A 1 118 ? 11.715 -8.518 -18.499 1.00 97.88 118 GLN A C 1
ATOM 903 O O . GLN A 1 118 ? 12.524 -7.651 -18.201 1.00 97.88 118 GLN A O 1
ATOM 908 N N . HIS A 1 119 ? 11.239 -9.372 -17.581 1.00 97.00 119 HIS A N 1
ATOM 909 C CA . HIS A 1 119 ? 11.659 -9.392 -16.177 1.00 97.00 119 HIS A CA 1
ATOM 910 C C . HIS A 1 119 ? 11.595 -8.009 -15.490 1.00 97.00 119 HIS A C 1
ATOM 912 O O . HIS A 1 119 ? 12.476 -7.651 -14.711 1.00 97.00 119 HIS A O 1
ATOM 918 N N . ILE A 1 120 ? 10.555 -7.220 -15.787 1.00 98.25 120 ILE A N 1
ATOM 919 C CA . ILE A 1 120 ? 10.381 -5.846 -15.285 1.00 98.25 120 ILE A CA 1
ATOM 920 C C . ILE A 1 120 ? 9.927 -5.869 -13.821 1.00 98.25 120 ILE A C 1
ATOM 922 O O . ILE A 1 120 ? 8.947 -6.532 -13.466 1.00 98.25 120 ILE A O 1
ATOM 926 N N . ARG A 1 121 ? 10.583 -5.070 -12.972 1.00 97.44 121 ARG A N 1
ATOM 927 C CA . ARG A 1 121 ? 10.243 -4.892 -11.546 1.00 97.44 121 ARG A CA 1
ATOM 928 C C . ARG A 1 121 ? 9.111 -3.881 -11.350 1.00 97.44 121 ARG A C 1
ATOM 930 O O . ARG A 1 121 ? 9.288 -2.806 -10.782 1.00 97.44 121 ARG A O 1
ATOM 937 N N . ILE A 1 122 ? 7.935 -4.226 -11.880 1.00 98.06 122 ILE A N 1
ATOM 938 C CA . ILE A 1 122 ? 6.754 -3.347 -11.942 1.00 98.06 122 ILE A CA 1
ATOM 939 C C . ILE A 1 122 ? 6.396 -2.741 -10.568 1.00 98.06 122 ILE A C 1
ATOM 941 O O . ILE A 1 122 ? 6.210 -1.523 -10.503 1.00 98.06 122 ILE A O 1
ATOM 945 N N . PRO A 1 123 ? 6.302 -3.514 -9.463 1.00 96.75 123 PRO A N 1
ATOM 946 C CA . PRO A 1 123 ? 5.928 -2.944 -8.171 1.00 96.75 123 PRO A CA 1
ATOM 947 C C . PRO A 1 123 ? 6.940 -1.928 -7.638 1.00 96.75 123 PRO A C 1
ATOM 949 O O . PRO A 1 123 ? 6.541 -0.873 -7.143 1.00 96.75 123 PRO A O 1
ATOM 952 N N . GLU A 1 124 ? 8.237 -2.211 -7.767 1.00 96.81 124 GLU A N 1
ATOM 953 C CA . GLU A 1 124 ? 9.310 -1.309 -7.353 1.00 96.81 124 GLU A CA 1
ATOM 954 C C . GLU A 1 124 ? 9.300 -0.022 -8.182 1.00 96.81 124 GLU A C 1
ATOM 956 O O . GLU A 1 124 ? 9.402 1.070 -7.624 1.00 96.81 124 GLU A O 1
ATOM 961 N N . TYR A 1 125 ? 9.085 -0.122 -9.493 1.00 97.50 125 TYR A N 1
ATOM 962 C CA . TYR A 1 125 ? 8.993 1.038 -10.382 1.00 97.50 125 TYR A CA 1
ATOM 963 C C . TYR A 1 125 ? 7.795 1.929 -10.057 1.00 97.50 125 TYR A C 1
ATOM 965 O O . TYR A 1 125 ? 7.928 3.151 -10.001 1.00 97.50 125 TYR A O 1
ATOM 973 N N . PHE A 1 126 ? 6.640 1.339 -9.748 1.00 96.50 126 PHE A N 1
ATOM 974 C CA . PHE A 1 126 ? 5.469 2.104 -9.312 1.00 96.50 126 PHE A CA 1
ATOM 975 C C . PHE A 1 126 ? 5.671 2.731 -7.931 1.00 96.50 126 PHE A C 1
ATOM 977 O O . PHE A 1 126 ? 5.200 3.842 -7.686 1.00 96.50 126 PHE A O 1
ATOM 984 N N . SER A 1 127 ? 6.408 2.066 -7.036 1.00 92.75 127 SER A N 1
ATOM 985 C CA . SER A 1 127 ? 6.794 2.640 -5.744 1.00 92.75 127 SER A CA 1
ATOM 986 C C . SER A 1 127 ? 7.683 3.876 -5.918 1.00 92.75 127 SER A C 1
ATOM 988 O O . SER A 1 127 ? 7.412 4.908 -5.300 1.00 92.75 127 SER A O 1
ATOM 990 N N . LEU A 1 128 ? 8.691 3.804 -6.797 1.00 94.00 128 LEU A N 1
ATOM 991 C CA . LEU A 1 128 ? 9.572 4.931 -7.125 1.00 94.00 128 LEU A CA 1
ATOM 992 C C . LEU A 1 128 ? 8.806 6.086 -7.777 1.00 94.00 128 LEU A C 1
ATOM 994 O O . LEU A 1 128 ? 8.958 7.227 -7.350 1.00 94.00 128 LEU A O 1
ATOM 998 N N . TYR A 1 129 ? 7.932 5.795 -8.742 1.00 94.31 129 TYR A N 1
ATOM 999 C CA . TYR A 1 129 ? 7.084 6.801 -9.387 1.00 94.31 129 TYR A CA 1
ATOM 1000 C C . TYR A 1 129 ? 6.184 7.524 -8.385 1.00 94.31 129 TYR A C 1
ATOM 1002 O O . TYR A 1 129 ? 6.143 8.749 -8.335 1.00 94.31 129 TYR A O 1
ATOM 1010 N N . ASN A 1 130 ? 5.505 6.773 -7.517 1.00 90.44 130 ASN A N 1
ATOM 1011 C CA . ASN A 1 130 ? 4.683 7.367 -6.471 1.00 90.44 130 ASN A CA 1
ATOM 1012 C C . ASN A 1 130 ? 5.518 8.179 -5.468 1.00 90.44 130 ASN A C 1
ATOM 1014 O O . ASN A 1 130 ? 5.029 9.168 -4.927 1.00 90.44 130 ASN A O 1
ATOM 1018 N N . ALA A 1 131 ? 6.755 7.766 -5.176 1.00 88.31 131 ALA A N 1
ATOM 1019 C CA . ALA A 1 131 ? 7.655 8.525 -4.309 1.00 88.31 131 ALA A CA 1
ATOM 1020 C C . ALA A 1 131 ? 8.103 9.843 -4.954 1.00 88.31 131 ALA A C 1
ATOM 1022 O O . ALA A 1 131 ? 8.130 10.858 -4.260 1.00 88.31 131 ALA A O 1
ATOM 1023 N N . GLU A 1 132 ? 8.384 9.837 -6.258 1.00 89.88 132 GLU A N 1
ATOM 1024 C CA . GLU A 1 132 ? 8.710 11.037 -7.034 1.00 89.88 132 GLU A CA 1
ATOM 1025 C C . GLU A 1 132 ? 7.539 12.021 -7.016 1.00 89.88 132 GLU A C 1
ATOM 1027 O O . GLU A 1 132 ? 7.715 13.168 -6.617 1.00 89.88 132 GLU A O 1
ATOM 1032 N N . LYS A 1 133 ? 6.319 11.547 -7.298 1.00 86.06 133 LYS A N 1
ATOM 1033 C CA . LYS A 1 133 ? 5.114 12.389 -7.302 1.00 86.06 133 LYS A CA 1
ATOM 1034 C C . LYS A 1 133 ? 4.786 12.997 -5.941 1.00 86.06 133 LYS A C 1
ATOM 1036 O O . LYS A 1 133 ? 4.244 14.096 -5.883 1.00 86.06 133 LYS A O 1
ATOM 1041 N N . ARG A 1 134 ? 5.128 12.310 -4.844 1.00 80.62 134 ARG A N 1
ATOM 1042 C CA . ARG A 1 134 ? 4.977 12.847 -3.481 1.00 80.62 134 ARG A CA 1
ATOM 1043 C C . ARG A 1 134 ? 6.063 13.852 -3.107 1.00 80.62 134 ARG A C 1
ATOM 1045 O O . ARG A 1 134 ? 5.783 14.781 -2.360 1.00 80.62 134 ARG A O 1
ATOM 1052 N N . ALA A 1 135 ? 7.300 13.638 -3.550 1.00 81.19 135 ALA A N 1
ATOM 1053 C CA . ALA A 1 135 ? 8.444 14.459 -3.166 1.00 81.19 135 ALA A CA 1
ATOM 1054 C C . ALA A 1 135 ? 9.441 14.617 -4.331 1.00 81.19 135 ALA A C 1
ATOM 1056 O O . ALA A 1 135 ? 10.494 13.965 -4.325 1.00 81.19 135 ALA A O 1
ATOM 1057 N N . PRO A 1 136 ? 9.171 15.527 -5.289 1.00 79.19 136 PRO A N 1
ATOM 1058 C CA . PRO A 1 136 ? 10.024 15.718 -6.468 1.00 79.19 136 PRO A CA 1
ATOM 1059 C C . PRO A 1 136 ? 11.474 16.096 -6.126 1.00 79.19 136 PRO A C 1
ATOM 1061 O O . PRO A 1 136 ? 12.409 15.767 -6.853 1.00 79.19 136 PRO A O 1
ATOM 1064 N N . SER A 1 137 ? 11.703 16.712 -4.961 1.00 81.25 137 SER A N 1
ATOM 1065 C CA . SER A 1 137 ? 13.042 17.063 -4.462 1.00 81.25 137 SER A CA 1
ATOM 1066 C C . SER A 1 137 ? 13.968 15.860 -4.225 1.00 81.25 137 SER A C 1
ATOM 1068 O O . SER A 1 137 ? 15.179 16.037 -4.105 1.00 81.25 137 SER A O 1
ATOM 1070 N N . LYS A 1 138 ? 13.437 14.629 -4.185 1.00 84.38 138 LYS A N 1
ATOM 1071 C CA . LYS A 1 138 ? 14.208 1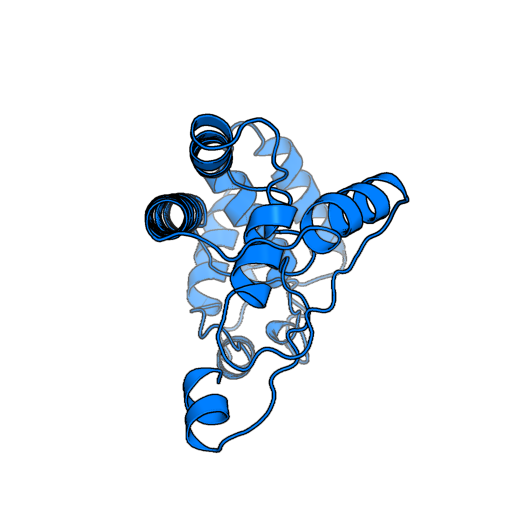3.385 -4.007 1.00 84.38 138 LYS A CA 1
ATOM 1072 C C . LYS A 1 138 ? 14.577 12.690 -5.324 1.00 84.38 138 LYS A C 1
ATOM 1074 O O . LYS A 1 138 ? 15.064 11.558 -5.291 1.00 84.38 138 LYS A O 1
ATOM 1079 N N . MET A 1 139 ? 14.389 13.341 -6.474 1.00 89.56 139 MET A N 1
ATOM 1080 C CA . MET A 1 139 ? 14.588 12.715 -7.787 1.00 89.56 139 MET A CA 1
ATOM 1081 C C . MET A 1 139 ? 15.971 12.063 -7.951 1.00 89.56 139 MET A C 1
ATOM 1083 O O . MET A 1 139 ? 16.055 10.927 -8.403 1.00 89.56 139 MET A O 1
ATOM 1087 N N . ILE A 1 140 ? 17.057 12.697 -7.487 1.00 88.81 140 ILE A N 1
ATOM 1088 C CA . ILE A 1 140 ? 18.419 12.135 -7.604 1.00 88.81 140 ILE A CA 1
ATOM 1089 C C . ILE A 1 140 ? 18.546 10.778 -6.889 1.00 88.81 140 ILE A C 1
ATOM 1091 O O . ILE A 1 140 ? 19.111 9.830 -7.439 1.00 88.81 140 ILE A O 1
ATOM 1095 N N . SER A 1 141 ? 18.024 10.655 -5.663 1.00 91.94 141 SER A N 1
ATOM 1096 C CA . SER A 1 141 ? 18.091 9.388 -4.924 1.00 91.94 141 SER A CA 1
ATOM 1097 C C . SER A 1 141 ? 17.219 8.311 -5.565 1.00 91.94 141 SER A C 1
ATOM 1099 O O . SER A 1 141 ? 17.664 7.170 -5.685 1.00 91.94 141 SER A O 1
ATOM 1101 N N . LEU A 1 142 ? 16.023 8.683 -6.032 1.00 93.50 142 LEU A N 1
ATOM 1102 C CA . LEU A 1 142 ? 15.090 7.760 -6.682 1.00 93.50 142 LEU A CA 1
ATOM 1103 C C . LEU A 1 142 ? 15.633 7.274 -8.035 1.00 93.50 142 LEU A C 1
ATOM 1105 O O . LEU A 1 142 ? 15.545 6.088 -8.338 1.00 93.50 142 LEU A O 1
ATOM 1109 N N . GLN A 1 143 ? 16.284 8.150 -8.804 1.00 94.62 143 GLN A N 1
ATOM 1110 C CA . GLN A 1 143 ? 16.962 7.813 -10.059 1.00 94.62 143 GLN A CA 1
ATOM 1111 C C . GLN A 1 143 ? 18.082 6.787 -9.844 1.00 94.62 143 GLN A C 1
ATOM 1113 O O . GLN A 1 143 ? 18.256 5.858 -10.639 1.00 94.62 143 GLN A O 1
ATOM 1118 N N . ARG A 1 144 ? 18.841 6.921 -8.750 1.00 94.94 144 ARG A N 1
ATOM 1119 C CA . ARG A 1 144 ? 19.880 5.953 -8.374 1.00 94.94 144 ARG A CA 1
ATOM 1120 C C . ARG A 1 144 ? 19.280 4.595 -8.009 1.00 94.94 144 ARG A C 1
ATOM 1122 O O . ARG A 1 144 ? 19.830 3.571 -8.406 1.00 94.94 144 ARG A O 1
ATOM 1129 N N . GLU A 1 145 ? 18.171 4.574 -7.274 1.00 95.56 145 GLU A N 1
ATOM 1130 C CA . GLU A 1 145 ? 17.441 3.337 -6.967 1.00 95.56 145 GLU A CA 1
ATOM 1131 C C . GLU A 1 145 ? 16.898 2.672 -8.236 1.00 95.56 145 GLU A C 1
ATOM 1133 O O . GLU A 1 145 ? 17.134 1.480 -8.435 1.00 95.56 145 GLU A O 1
ATOM 1138 N N . TYR A 1 146 ? 16.277 3.442 -9.135 1.00 96.88 146 TYR A N 1
ATOM 1139 C CA . TYR A 1 146 ? 15.825 2.957 -10.439 1.00 96.88 146 TYR A CA 1
ATOM 1140 C C . TYR A 1 146 ? 16.974 2.316 -11.225 1.00 96.88 146 TYR A C 1
ATOM 1142 O O . TYR A 1 146 ? 16.898 1.150 -11.609 1.00 96.88 146 TYR A O 1
ATOM 1150 N N . SER A 1 147 ? 18.090 3.042 -11.354 1.00 95.62 147 SER A N 1
ATOM 1151 C CA . SER A 1 147 ? 19.294 2.576 -12.049 1.00 95.62 147 SER A CA 1
ATOM 1152 C C . SER A 1 147 ? 19.862 1.292 -11.441 1.00 95.62 147 SER A C 1
ATOM 1154 O O . SER A 1 147 ? 20.391 0.443 -12.157 1.00 95.62 147 SER A O 1
ATOM 1156 N N . ASN A 1 148 ? 19.766 1.128 -10.118 1.00 96.06 148 ASN A N 1
ATOM 1157 C CA . ASN A 1 148 ? 20.193 -0.092 -9.441 1.00 96.06 148 ASN A CA 1
ATOM 1158 C C . ASN A 1 148 ? 19.277 -1.275 -9.761 1.00 96.06 148 ASN A C 1
ATOM 1160 O O . ASN A 1 148 ? 19.793 -2.357 -10.030 1.00 96.06 148 ASN A O 1
ATOM 1164 N N . TYR A 1 149 ? 17.956 -1.082 -9.780 1.00 95.62 149 TYR A N 1
ATOM 1165 C CA . TYR A 1 149 ? 17.021 -2.136 -10.178 1.00 95.62 149 TYR A CA 1
ATOM 1166 C C . TYR A 1 149 ? 17.216 -2.561 -11.636 1.00 95.62 149 TYR A C 1
ATOM 1168 O O . TYR A 1 149 ? 17.159 -3.748 -11.931 1.00 95.62 149 TYR A O 1
ATOM 1176 N N . THR A 1 150 ? 17.504 -1.627 -12.545 1.00 95.94 150 THR A N 1
ATOM 1177 C CA . THR A 1 150 ? 17.709 -1.937 -13.972 1.00 95.94 150 THR A CA 1
ATOM 1178 C C . THR A 1 150 ? 19.031 -2.653 -14.279 1.00 95.94 150 THR A C 1
ATOM 1180 O O . THR A 1 150 ? 19.274 -3.018 -15.423 1.00 95.94 150 THR A O 1
ATOM 1183 N N . LYS A 1 151 ? 19.920 -2.865 -13.294 1.00 95.44 151 LYS A N 1
ATOM 1184 C CA . LYS A 1 151 ? 21.163 -3.640 -13.502 1.00 95.44 151 LYS A CA 1
ATOM 1185 C C . LYS A 1 151 ? 20.899 -5.128 -13.714 1.00 95.44 151 LYS A C 1
ATOM 1187 O O . LYS A 1 151 ? 21.704 -5.801 -14.348 1.00 95.44 151 LYS A O 1
ATOM 1192 N N . ASN A 1 152 ? 19.818 -5.646 -13.138 1.00 94.44 152 ASN A N 1
ATOM 1193 C CA . ASN A 1 152 ? 19.474 -7.066 -13.148 1.00 94.44 152 ASN A CA 1
ATOM 1194 C C . ASN A 1 152 ? 17.995 -7.329 -13.483 1.00 94.44 152 ASN A C 1
ATOM 1196 O O . ASN A 1 152 ? 17.499 -8.424 -13.230 1.00 94.44 152 ASN A O 1
ATOM 1200 N N . ALA A 1 153 ? 17.299 -6.335 -14.031 1.00 96.19 153 ALA A N 1
ATOM 1201 C CA . ALA A 1 153 ? 15.910 -6.414 -14.468 1.00 96.19 153 ALA A CA 1
ATOM 1202 C C . ALA A 1 153 ? 15.692 -5.526 -15.698 1.00 96.19 153 ALA A C 1
ATOM 1204 O O . ALA A 1 153 ? 16.434 -4.561 -15.894 1.00 96.19 153 ALA A O 1
ATOM 1205 N N . GLY A 1 154 ? 14.668 -5.836 -16.496 1.00 97.12 154 GLY A N 1
ATOM 1206 C CA . GLY A 1 154 ? 14.286 -4.996 -17.631 1.00 97.12 154 GLY A CA 1
ATOM 1207 C C . GLY A 1 154 ? 13.786 -3.629 -17.178 1.00 97.12 154 GLY A C 1
ATOM 1208 O O . GLY A 1 154 ? 13.119 -3.505 -16.147 1.00 97.12 154 GLY A O 1
ATOM 1209 N N . LYS A 1 155 ? 14.106 -2.609 -17.968 1.00 97.94 155 LYS A N 1
ATOM 1210 C CA . LYS A 1 155 ? 13.650 -1.230 -17.805 1.00 97.94 155 LYS A CA 1
ATOM 1211 C C . LYS A 1 155 ? 12.143 -1.122 -18.015 1.00 97.94 155 LYS A C 1
ATOM 1213 O O . LYS A 1 155 ? 11.511 -1.980 -18.628 1.00 97.94 155 LYS A O 1
ATOM 1218 N N . ALA A 1 156 ? 11.549 -0.028 -17.549 1.00 97.81 156 ALA A N 1
ATOM 1219 C CA . ALA A 1 156 ? 10.150 0.270 -17.827 1.00 97.81 156 ALA A CA 1
ATOM 1220 C C . ALA A 1 156 ? 9.894 0.415 -19.339 1.00 97.81 156 ALA A C 1
ATOM 1222 O O . ALA A 1 156 ? 8.866 -0.063 -19.826 1.00 97.81 156 ALA A O 1
ATOM 1223 N N . SER A 1 157 ? 10.845 0.996 -20.083 1.00 97.88 157 SER A N 1
ATOM 1224 C CA . SER A 1 157 ? 10.778 1.111 -21.548 1.00 97.88 157 SER A CA 1
ATOM 1225 C C . SER A 1 157 ? 10.910 -0.215 -22.307 1.00 97.88 157 SER A C 1
ATOM 1227 O O . SER A 1 157 ? 10.451 -0.292 -23.445 1.00 97.88 157 SER A O 1
ATOM 1229 N N . ASP A 1 158 ? 11.432 -1.276 -21.682 1.00 98.12 158 ASP A N 1
ATOM 1230 C CA . ASP A 1 158 ? 11.545 -2.601 -22.312 1.00 98.12 158 ASP A CA 1
ATOM 1231 C C . ASP A 1 158 ? 10.173 -3.293 -22.451 1.00 98.12 158 ASP A C 1
ATOM 1233 O O . ASP A 1 158 ? 10.046 -4.335 -23.092 1.00 98.12 158 ASP A O 1
ATOM 1237 N N . CYS A 1 159 ? 9.110 -2.730 -21.863 1.00 98.19 159 CYS A N 1
ATOM 1238 C CA . CYS A 1 159 ? 7.763 -3.289 -21.911 1.00 98.19 159 CYS A CA 1
ATOM 1239 C C . CYS A 1 159 ? 7.244 -3.464 -23.350 1.00 98.19 159 CYS A C 1
ATOM 1241 O O . CYS A 1 159 ? 6.878 -2.507 -24.028 1.00 98.19 159 CYS A O 1
ATOM 1243 N N . ILE A 1 160 ? 7.073 -4.722 -23.766 1.00 98.19 160 ILE A N 1
ATOM 1244 C CA . ILE A 1 160 ? 6.503 -5.105 -25.071 1.00 98.19 160 ILE A CA 1
ATOM 1245 C C . ILE A 1 160 ? 4.962 -5.102 -25.115 1.00 98.19 160 ILE A C 1
ATOM 1247 O O . ILE A 1 160 ? 4.366 -5.641 -26.043 1.00 98.19 160 ILE A O 1
ATOM 1251 N N . ALA A 1 161 ? 4.300 -4.567 -24.084 1.00 98.00 161 ALA A N 1
ATOM 1252 C CA . ALA A 1 161 ? 2.841 -4.446 -23.997 1.00 98.00 161 ALA A CA 1
ATOM 1253 C C . ALA A 1 161 ? 2.038 -5.762 -24.186 1.00 98.00 161 ALA A C 1
ATOM 1255 O O . ALA A 1 161 ? 0.935 -5.751 -24.725 1.00 98.00 161 ALA A O 1
ATOM 1256 N N . CYS A 1 162 ? 2.534 -6.908 -23.695 1.00 97.81 162 CYS A N 1
ATOM 1257 C CA . CYS A 1 162 ? 1.855 -8.209 -23.858 1.00 97.81 162 CYS A CA 1
ATOM 1258 C C . CYS A 1 162 ? 0.558 -8.391 -23.023 1.00 97.81 162 CYS A C 1
ATOM 1260 O O . CYS A 1 162 ? -0.176 -9.373 -23.189 1.00 97.81 162 CYS A O 1
ATOM 1262 N N . GLY A 1 163 ? 0.290 -7.493 -22.068 1.00 96.50 163 GLY A N 1
ATOM 1263 C CA . GLY A 1 163 ? -0.929 -7.477 -21.242 1.00 96.50 163 GLY A CA 1
ATOM 1264 C C . GLY A 1 163 ? -1.016 -8.543 -20.143 1.00 96.50 163 GLY A C 1
ATOM 1265 O O . GLY A 1 163 ? -2.006 -8.589 -19.417 1.00 96.50 163 GLY A O 1
ATOM 1266 N N . GLN A 1 164 ? -0.013 -9.413 -19.983 1.00 96.88 164 GLN A N 1
ATOM 1267 C CA . GLN A 1 164 ? -0.046 -10.467 -18.957 1.00 96.88 164 GLN A CA 1
ATOM 1268 C C . GLN A 1 164 ? -0.130 -9.902 -17.538 1.00 96.88 164 GLN A C 1
ATOM 1270 O O . GLN A 1 164 ? -0.916 -10.391 -16.728 1.00 96.88 164 GLN A O 1
ATOM 1275 N N . CYS A 1 165 ? 0.665 -8.873 -17.250 1.00 97.75 165 CYS A N 1
ATOM 1276 C CA . CYS A 1 165 ? 0.708 -8.234 -15.941 1.00 97.75 165 CYS A CA 1
ATOM 1277 C C . CYS A 1 165 ? -0.652 -7.642 -15.541 1.00 97.75 165 CYS A C 1
ATOM 1279 O O . CYS A 1 165 ? -1.068 -7.800 -14.396 1.00 97.75 165 CYS A O 1
ATOM 1281 N N . GLU A 1 166 ? -1.361 -7.007 -16.477 1.00 97.62 166 GLU A N 1
ATOM 1282 C CA . GLU A 1 166 ? -2.673 -6.394 -16.232 1.00 97.62 166 GLU A CA 1
ATOM 1283 C C . GLU A 1 166 ? -3.743 -7.450 -15.941 1.00 97.62 166 GLU A C 1
ATOM 1285 O O . GLU A 1 166 ? -4.511 -7.291 -14.995 1.00 97.62 166 GLU A O 1
ATOM 1290 N N . ARG A 1 167 ? -3.735 -8.580 -16.668 1.00 95.75 167 ARG A N 1
ATOM 1291 C CA . ARG A 1 167 ? -4.659 -9.707 -16.423 1.00 95.75 167 ARG A CA 1
ATOM 1292 C C . ARG A 1 167 ? -4.507 -10.324 -15.031 1.00 95.75 167 ARG A C 1
ATOM 1294 O O . ARG A 1 167 ? -5.480 -10.834 -14.488 1.00 95.75 167 ARG A O 1
ATOM 1301 N N . GLN A 1 168 ? -3.301 -10.298 -14.465 1.00 94.69 168 GLN A N 1
ATOM 1302 C CA . GLN A 1 168 ? -3.021 -10.839 -13.130 1.00 94.69 168 GLN A CA 1
ATOM 1303 C C . GLN A 1 168 ? -3.142 -9.789 -12.019 1.00 94.69 168 GLN A C 1
ATOM 1305 O O . GLN A 1 168 ? -3.052 -10.131 -10.840 1.00 94.69 168 GLN A O 1
ATOM 1310 N N . CYS A 1 169 ? -3.322 -8.509 -12.360 1.00 95.88 169 CYS A N 1
ATOM 1311 C CA . CYS A 1 169 ? -3.364 -7.440 -11.375 1.00 95.88 169 CYS A CA 1
ATOM 1312 C C . CYS A 1 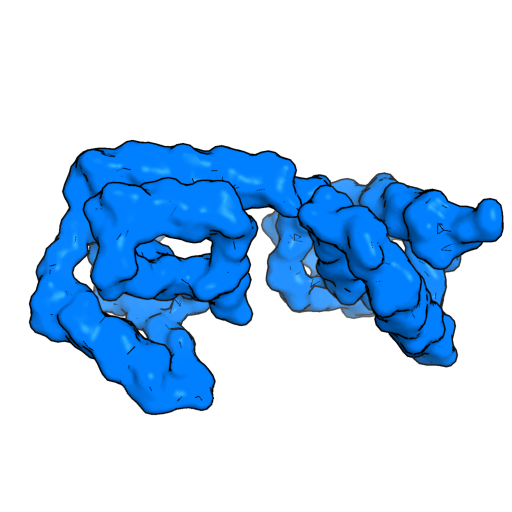169 ? -4.703 -7.461 -10.615 1.00 95.88 169 CYS A C 1
ATOM 1314 O O . CYS A 1 169 ? -5.734 -7.112 -11.192 1.00 95.88 169 CYS A O 1
ATOM 1316 N N . PRO A 1 170 ? -4.716 -7.748 -9.300 1.00 91.56 170 PRO A N 1
ATOM 1317 C CA . PRO A 1 170 ? -5.954 -7.789 -8.520 1.00 91.56 170 PRO A CA 1
ATOM 1318 C C . PRO A 1 170 ? -6.541 -6.392 -8.279 1.00 91.56 170 PRO A C 1
ATOM 1320 O O . PRO A 1 170 ? -7.602 -6.256 -7.681 1.00 91.56 170 PRO A O 1
ATOM 1323 N N . GLN A 1 171 ? -5.813 -5.338 -8.652 1.00 90.69 171 GLN A N 1
ATOM 1324 C CA . GLN A 1 171 ? -6.244 -3.944 -8.548 1.00 90.69 171 GLN A CA 1
ATOM 1325 C C . GLN A 1 171 ? -6.673 -3.370 -9.905 1.00 90.69 171 GLN A C 1
ATOM 1327 O O . GLN A 1 171 ? -6.985 -2.188 -9.970 1.00 90.69 171 GLN A O 1
ATOM 1332 N N . HIS A 1 172 ? -6.665 -4.181 -10.974 1.00 94.12 172 HIS A N 1
ATOM 1333 C CA . HIS A 1 172 ? -7.031 -3.766 -12.334 1.00 94.12 172 HIS A CA 1
ATOM 1334 C C . HIS A 1 172 ? -6.299 -2.496 -12.804 1.00 94.12 172 HIS A C 1
ATOM 1336 O O . HIS A 1 172 ? -6.880 -1.615 -13.431 1.00 94.12 172 HIS A O 1
ATOM 1342 N N . ILE A 1 173 ? -5.010 -2.394 -12.467 1.00 96.00 173 ILE A N 1
ATOM 1343 C CA . ILE A 1 173 ? -4.165 -1.256 -12.838 1.00 96.00 173 ILE A CA 1
ATOM 1344 C C . ILE A 1 173 ? -3.813 -1.354 -14.325 1.00 96.00 173 ILE A C 1
ATOM 1346 O O . ILE A 1 173 ? -3.417 -2.421 -14.793 1.00 96.00 173 ILE A O 1
ATOM 1350 N N . GLU A 1 174 ? -3.860 -0.222 -15.029 1.00 97.31 174 GLU A N 1
ATOM 1351 C CA . GLU A 1 174 ? -3.337 -0.052 -16.393 1.00 97.31 174 GLU A CA 1
ATOM 1352 C C . GLU A 1 174 ? -1.796 -0.040 -16.379 1.00 97.31 174 GLU A C 1
ATOM 1354 O O . GLU A 1 174 ? -1.140 0.990 -16.571 1.00 97.31 174 GLU A O 1
ATOM 1359 N N . ILE A 1 175 ? -1.198 -1.190 -16.058 1.00 98.19 175 ILE A N 1
ATOM 1360 C CA . ILE A 1 175 ? 0.242 -1.340 -15.840 1.00 98.19 175 ILE A CA 1
ATOM 1361 C C . ILE A 1 175 ? 1.042 -0.872 -17.056 1.00 98.19 175 ILE A C 1
ATOM 1363 O O . ILE A 1 175 ? 2.055 -0.197 -16.889 1.00 98.19 175 ILE A O 1
ATOM 1367 N N . ILE A 1 176 ? 0.606 -1.202 -18.274 1.00 98.25 176 ILE A N 1
ATOM 1368 C CA . ILE A 1 176 ? 1.336 -0.849 -19.497 1.00 98.25 176 ILE A CA 1
ATOM 1369 C C . ILE A 1 176 ? 1.382 0.668 -19.666 1.00 98.25 176 ILE A C 1
ATOM 1371 O O . ILE A 1 176 ? 2.433 1.213 -20.003 1.00 98.25 176 ILE A O 1
ATOM 1375 N N . ARG A 1 177 ? 0.263 1.360 -19.412 1.00 98.12 177 ARG A N 1
ATOM 1376 C CA . ARG A 1 177 ? 0.210 2.826 -19.466 1.00 98.12 177 ARG A CA 1
ATOM 1377 C C . ARG A 1 177 ? 1.166 3.432 -18.446 1.00 98.12 177 ARG A C 1
ATOM 1379 O O . ARG A 1 177 ? 2.003 4.250 -18.809 1.00 98.12 177 ARG A O 1
ATOM 1386 N N . HIS A 1 178 ? 1.101 2.975 -17.202 1.00 98.06 178 HIS A N 1
ATOM 1387 C CA . HIS A 1 178 ? 1.942 3.507 -16.137 1.00 98.06 178 HIS A CA 1
ATOM 1388 C C . HIS A 1 178 ? 3.432 3.198 -16.305 1.00 98.06 178 HIS A C 1
ATOM 1390 O O . HIS A 1 178 ? 4.261 4.004 -15.900 1.00 98.06 178 HIS A O 1
ATOM 1396 N N . LEU A 1 179 ? 3.809 2.083 -16.936 1.00 98.31 179 LEU A N 1
ATOM 1397 C CA . LEU A 1 179 ? 5.211 1.832 -17.287 1.00 98.31 179 LEU A CA 1
ATOM 1398 C C . LEU A 1 179 ? 5.745 2.865 -18.289 1.00 98.31 179 LEU A C 1
ATOM 1400 O O . LEU A 1 179 ? 6.906 3.253 -18.185 1.00 98.31 179 LEU A O 1
ATOM 1404 N N . LYS A 1 180 ? 4.906 3.375 -19.202 1.00 97.88 180 LYS A N 1
ATOM 1405 C CA . LYS A 1 180 ? 5.292 4.499 -20.073 1.00 97.88 180 LYS A CA 1
ATOM 1406 C C . LYS A 1 180 ? 5.521 5.772 -19.262 1.00 97.88 180 LYS A C 1
ATOM 1408 O O . LYS A 1 180 ? 6.513 6.454 -19.496 1.00 97.88 180 LYS A O 1
ATOM 1413 N N . ASP A 1 181 ? 4.658 6.051 -18.283 1.00 96.81 181 ASP A N 1
ATOM 1414 C CA . ASP A 1 181 ? 4.824 7.198 -17.380 1.00 96.81 181 ASP A CA 1
ATOM 1415 C C . ASP A 1 181 ? 6.126 7.082 -16.565 1.00 96.81 181 ASP A C 1
ATOM 1417 O O . ASP A 1 181 ? 6.855 8.060 -16.412 1.00 96.81 181 ASP A O 1
ATOM 1421 N N . VAL A 1 182 ? 6.452 5.880 -16.073 1.00 97.19 182 VAL A N 1
ATOM 1422 C CA . VAL A 1 182 ? 7.721 5.594 -15.380 1.00 97.19 182 VAL A CA 1
ATOM 1423 C C . VAL A 1 182 ? 8.908 5.850 -16.303 1.00 97.19 182 VAL A C 1
ATOM 1425 O O . VAL A 1 182 ? 9.821 6.580 -15.921 1.00 97.19 182 VAL A O 1
ATOM 1428 N N . ALA A 1 183 ? 8.901 5.281 -17.511 1.00 97.69 183 ALA A N 1
ATOM 1429 C CA . ALA A 1 183 ? 9.985 5.461 -18.472 1.00 97.69 183 ALA A CA 1
ATOM 1430 C C . ALA A 1 183 ? 10.182 6.947 -18.818 1.00 97.69 183 ALA A C 1
ATOM 1432 O O . ALA A 1 183 ? 11.309 7.435 -18.850 1.00 97.69 183 ALA A O 1
ATOM 1433 N N . ALA A 1 184 ? 9.090 7.695 -18.991 1.00 96.00 184 ALA A N 1
ATOM 1434 C CA . ALA A 1 184 ? 9.138 9.125 -19.279 1.00 96.00 184 ALA A CA 1
ATOM 1435 C C . ALA A 1 184 ? 9.772 9.962 -18.156 1.00 96.00 184 ALA A C 1
ATOM 1437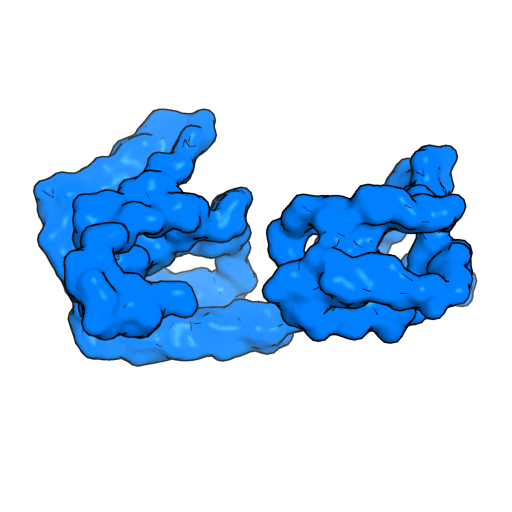 O O . ALA A 1 184 ? 10.271 11.046 -18.441 1.00 96.00 184 ALA A O 1
ATOM 1438 N N . ILE A 1 185 ? 9.768 9.490 -16.906 1.00 94.00 185 ILE A N 1
ATOM 1439 C CA . ILE A 1 185 ? 10.368 10.196 -15.763 1.00 94.00 185 ILE A CA 1
ATOM 1440 C C . ILE A 1 185 ? 11.802 9.741 -15.495 1.00 94.00 185 ILE A C 1
ATOM 1442 O O . ILE A 1 185 ? 12.665 10.572 -15.237 1.00 94.00 185 ILE A O 1
ATOM 1446 N N . PHE A 1 186 ? 12.052 8.432 -15.514 1.00 95.75 186 PHE A N 1
ATOM 1447 C CA . PHE A 1 186 ? 13.323 7.861 -15.059 1.00 95.75 186 PHE A CA 1
ATOM 1448 C C . PHE A 1 186 ? 14.300 7.533 -16.196 1.00 95.75 186 PHE A C 1
ATOM 1450 O O . PHE A 1 186 ? 15.454 7.199 -15.934 1.00 95.75 186 PHE A O 1
ATOM 1457 N N . GLU A 1 187 ? 13.869 7.586 -17.455 1.00 94.56 187 GLU A N 1
ATOM 1458 C CA . GLU A 1 187 ? 14.707 7.227 -18.610 1.00 94.56 187 GLU A CA 1
ATOM 1459 C C . GLU A 1 187 ? 14.832 8.340 -19.652 1.00 94.56 187 GLU A C 1
ATOM 1461 O O . GLU A 1 187 ? 15.616 8.212 -20.597 1.00 94.56 187 GLU A O 1
ATOM 1466 N N . SER A 1 188 ? 14.094 9.437 -19.480 1.00 79.25 188 SER A N 1
ATOM 1467 C CA . SER A 1 188 ? 14.292 10.656 -20.255 1.00 79.25 188 SER A CA 1
ATOM 1468 C C . SER A 1 188 ? 15.634 11.296 -19.875 1.00 79.25 188 SER A C 1
ATOM 1470 O O . SER A 1 188 ? 16.009 11.356 -18.704 1.00 79.25 188 SER A O 1
ATOM 1472 N N . LYS A 1 189 ? 16.401 11.683 -20.898 1.00 58.06 189 LYS A N 1
ATOM 1473 C CA . LYS A 1 189 ? 17.705 12.344 -20.761 1.00 58.06 189 LYS A CA 1
ATOM 1474 C C . LYS A 1 189 ? 17.547 13.834 -20.512 1.00 58.06 189 LYS A C 1
ATOM 1476 O O . LYS A 1 189 ? 16.670 14.426 -21.178 1.00 58.06 189 LYS A O 1
#

Sequence (189 aa):
CYETARKHGKEIIVMEPVKGGTLARLPEQAEHLLKDYAPERSPASWAIRFAASLDGVLTVLSGMSNFEQLRDNMSYMKAFTPLKESEKMVLQKVVSAIHNAISIPCTGCNYCTVGCPQHIRIPEYFSLYNAEKRAPSKMISLQREYSNYTKNAGKASDCIACGQCERQCPQHIEIIRHLKDVAAIFESK

InterPro domains:
  IPR009051 Alpha-helical ferredoxin [G3DSA:1.10.1060.10] (104-186)
  IPR017896 4Fe-4S ferredoxin-type, iron-sulphur binding domain [PF13187] (106-172)
  IPR017896 4Fe-4S ferredoxin-type, iron-sulphur binding domain [PS51379] (95-125)
  IPR017896 4Fe-4S ferredoxin-type, iron-sulphur binding domain [PS51379] (150-178)
  IPR017900 4Fe-4S ferredoxin, iron-sulphur binding, conserved site [PS00198] (159-170)
  IPR023210 NADP-dependent oxidoreductase domain [PF00248] (2-87)
  IPR036812 NAD(P)-dependent oxidoreductase domain superfamily [G3DSA:3.20.20.100] (1-95)
  IPR036812 NAD(P)-dependent oxidoreductase domain superfamily [SSF51430] (3-95)
  IPR053135 Aldo-Keto Reductase 2 Subfamily Oxidoreductase [PTHR43312] (2-102)

Secondary structure (DSSP, 8-state):
-HHHHHHTT--EEE--TTTTTGGGS--HHHHHHHHHH-TTS-HHHHHHHHHHTSTTEEEE----SSHHHHHHHHHHHHT--PPPHHHHHHHHHHHHHHHHH-SS------GGGTT-TT-B-HHHHHHHHHHHHH-GGGHHHHHHHHHHHTTSSB-GGG-----HHHHH-TT---HHHHHHHHHHHHT--

Radius of gyration: 19.22 Å; chains: 1; bounding box: 46×34×51 Å

pLDDT: mean 93.68, std 5.05, range [58.06, 98.31]